Protein 5A24 (pdb70)

Solvent-accessible surface area: 9415 Å² total; per-residue (Å²): 118,68,92,71,20,46,38,81,126,65,28,1,21,6,108,26,33,58,12,97,136,2,41,0,19,2,0,11,2,0,0,12,0,0,2,0,6,17,27,72,139,88,56,81,73,46,36,2,0,1,2,0,0,2,14,13,10,82,154,41,142,3,111,6,22,137,24,29,72,20,34,21,0,0,73,26,0,35,108,61,152,0,0,1,22,35,102,60,13,70,42,99,0,10,74,31,80,61,42,121,68,31,12,118,74,80,152,73,50,11,58,7,103,18,73,91,91,12,82,70,55,53,34,128,16,0,42,87,11,0,23,80,24,1,0,0,0,14,0,0,3,70,36,98,35,0,94,88,16,80,83,36,42,11,66,17,100,26,96,42,106,49,86,15,7,2,3,0,1,0,4,9,71,38,128,152,66,48,61,33,20,0,7,0,13,3,10,58,7,81,121,24,15,54,135,0,21,0,64,0,27,37,60,49,69,89,70,83,1,3,1,0,0,2,43,113,8,6,31,1,55,34

CATH classification: 3.90.70.10

Foldseek 3Di:
DDQKFFLVVVPQADAAAALAQFQQLQLVLLQRQQQWLQCVVPVDRFAFDSLLLLQPLPPDQAHRSVDDHSQSSLVVLQVVQFTAGCVVHPDDCNVPDHDHRDRVVDDGDGGFNHKDWFPFLAVVSVQVVLRVTKKKFWFFQPDVCNVQAADDADQDPADQPTRGIWIFRMKHADVPVRWIWTWIAGNRALVHYPRRIHTYTADPPGSQGRRSRRGTMMHTGD

Radius of gyration: 16.17 Å; Cα contacts (8 Å, |Δi|>4): 576; chains: 1; bounding box: 40×32×42 Å

Secondary structure (DSSP, 8-state):
--S-EEHHHHT--PPP-B-TT-B-HHHHHHHHHHHHHHHHHHS----B-HHHHHHH--SSS--TTB---HHHHHHHHHHHT-B-BTTTS---GGGS------GGGS---B--SEEEE--SS-HHHHHHHHTTS-EEEEE---SHHHHT--SSEE--S--S---EEEEEEEEEE-TTT--EEEEEE-SB-TTSTBTTEEEEESS-TTTT-GGGTTSSEEEEE-

Nearest PDB structures (foldseek):
  5a24-assembly1_A  TM=1.005E+00  e=4.552E-55  Dionaea muscipula
  3f75-assembly1_A  TM=9.832E-01  e=2.802E-34  Toxoplasma gondii RH
  7qgw-assembly1_B  TM=9.297E-01  e=3.838E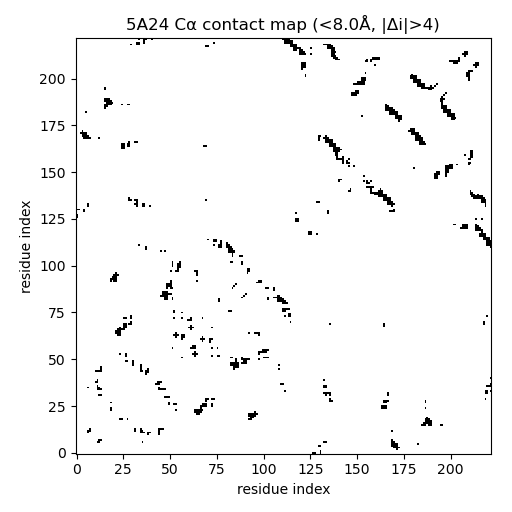-32  Homo sapiens
  7q8m-assembly1_AA  TM=9.387E-01  e=2.469E-31  Homo sapiens
  3kfq-assembly1_A  TM=9.238E-01  e=1.657E-31  Homo sapiens

Structure (mmCIF, N/CA/C/O backbone):
data_5A24
#
_entry.id   5A24
#
_cell.length_a   73.850
_cell.length_b   47.790
_cell.length_c   57.790
_cell.angle_alpha   90.00
_cell.angle_beta   92.44
_cell.angle_gamma   90.00
#
_symmetry.space_group_name_H-M   'C 1 2 1'
#
loop_
_entity.id
_entity.type
_entity.pdbx_description
1 polymer DIONAIN-1
2 non-polymer N-[N-[1-HYDROXYCARBOXYETHYL-CARBONYL]LEUCYLAMINO-BUTYL]-GUANIDINE
3 non-polymer 'PHOSPHATE ION'
4 water water
#
loop_
_atom_site.group_PDB
_atom_site.id
_atom_site.type_symbol
_atom_site.label_atom_id
_atom_site.label_alt_id
_atom_site.label_comp_id
_atom_site.label_asym_id
_atom_site.label_entity_id
_atom_site.label_seq_id
_atom_site.pdbx_PDB_ins_code
_atom_site.Cartn_x
_atom_site.Cartn_y
_atom_site.Cartn_z
_atom_site.occupancy
_atom_site.B_iso_or_equiv
_atom_site.auth_seq_id
_atom_site.auth_comp_id
_atom_site.auth_asym_id
_atom_site.auth_atom_id
_atom_site.pdbx_PDB_model_num
ATOM 1 N N . VAL A 1 1 ? 19.908 33.400 36.931 1.00 23.46 2 VAL A N 1
ATOM 2 C CA . VAL A 1 1 ? 19.269 33.537 35.604 1.00 20.22 2 VAL A CA 1
ATOM 3 C C . VAL A 1 1 ? 18.500 34.871 35.576 1.00 17.72 2 VAL A C 1
ATOM 4 O O . VAL A 1 1 ? 17.649 35.116 36.452 1.00 19.82 2 VAL A O 1
ATOM 8 N N . PRO A 1 2 ? 18.812 35.753 34.588 1.00 12.98 3 PRO A N 1
ATOM 9 C CA . PRO A 1 2 ? 18.144 37.071 34.555 1.00 12.61 3 PRO A CA 1
ATOM 10 C C . PRO A 1 2 ? 16.664 36.964 34.261 1.00 13.13 3 PRO A C 1
ATOM 11 O O . PRO A 1 2 ? 16.214 36.068 33.534 1.00 12.27 3 PRO A O 1
ATOM 15 N N . ALA A 1 3 ? 15.897 37.915 34.812 1.00 13.62 4 ALA A N 1
ATOM 16 C CA . ALA A 1 3 ? 14.463 37.946 34.584 1.00 13.03 4 ALA A CA 1
ATOM 17 C C . ALA A 1 3 ? 14.081 38.350 33.162 1.00 12.60 4 ALA A C 1
ATOM 18 O O . ALA A 1 3 ? 13.004 37.965 32.696 1.00 13.27 4 ALA A O 1
ATOM 20 N N . ALA A 1 4 ? 14.944 39.144 32.470 1.00 10.00 5 ALA A N 1
ATOM 21 C CA . ALA A 1 4 ? 14.644 39.537 31.099 1.00 8.64 5 ALA A CA 1
ATOM 22 C C . ALA A 1 4 ? 15.902 39.522 30.258 1.00 8.37 5 ALA A C 1
ATOM 23 O O . ALA A 1 4 ? 16.990 39.859 30.757 1.00 9.59 5 ALA A O 1
ATOM 25 N N . VAL A 1 5 ? 15.762 39.143 28.990 1.00 7.34 6 VAL A N 1
ATOM 26 C CA . VAL A 1 5 ? 16.879 39.072 28.022 1.00 7.10 6 VAL A CA 1
ATOM 27 C C . VAL A 1 5 ? 16.376 39.517 26.668 1.00 8.13 6 VAL A C 1
ATOM 28 O O . VAL A 1 5 ? 15.287 39.104 26.239 1.00 8.21 6 VAL A O 1
ATOM 32 N N . ASP A 1 6 ? 17.165 40.360 25.982 1.00 7.61 7 ASP A N 1
ATOM 33 C CA . ASP A 1 6 ? 16.799 40.727 24.614 1.00 7.25 7 ASP A CA 1
ATOM 34 C C . ASP A 1 6 ? 18.058 40.837 23.776 1.00 7.27 7 ASP A C 1
ATOM 35 O O . ASP A 1 6 ? 18.753 41.872 23.819 1.00 8.60 7 ASP A O 1
ATOM 40 N N . TRP A 1 7 ? 18.397 39.746 23.059 1.00 6.64 8 TRP A N 1
ATOM 41 C CA . TRP A 1 7 ? 19.614 39.723 22.235 1.00 7.82 8 TRP A CA 1
ATOM 42 C C . TRP A 1 7 ? 19.538 40.715 21.063 1.00 9.61 8 TRP A C 1
ATOM 43 O O . TRP A 1 7 ? 20.584 41.045 20.514 1.00 9.81 8 TRP A O 1
ATOM 54 N N . ARG A 1 8 ? 18.342 41.210 20.686 1.00 8.62 9 ARG A N 1
ATOM 55 C CA . ARG A 1 8 ? 18.247 42.153 19.567 1.00 9.20 9 ARG A CA 1
ATOM 56 C C . ARG A 1 8 ? 18.887 43.493 19.920 1.00 11.85 9 ARG A C 1
ATOM 57 O O . ARG A 1 8 ? 19.759 43.973 19.199 1.00 12.06 9 ARG A O 1
ATOM 65 N N . THR A 1 9 ? 18.482 44.085 21.058 1.00 9.69 10 THR A N 1
ATOM 66 C CA . THR A 1 9 ? 19.067 45.349 21.454 1.00 9.77 10 THR A CA 1
ATOM 67 C C . THR A 1 9 ? 20.466 45.153 22.055 1.00 10.78 10 THR A C 1
ATOM 68 O O . THR A 1 9 ? 21.223 46.116 22.155 1.00 11.86 10 THR A O 1
ATOM 72 N N . ALA A 1 10 ? 20.847 43.902 22.429 1.00 9.90 11 ALA A N 1
ATOM 73 C CA . ALA A 1 10 ? 22.202 43.618 22.884 1.00 9.64 11 ALA A CA 1
ATOM 74 C C . ALA A 1 10 ? 23.174 43.508 21.686 1.00 12.93 11 ALA A C 1
ATOM 75 O O . ALA A 1 10 ? 24.395 43.506 21.875 1.00 16.01 11 ALA A O 1
ATOM 77 N N . GLY A 1 11 ? 22.642 43.447 20.470 1.00 10.03 12 GLY A N 1
ATOM 78 C CA . GLY A 1 11 ? 23.440 43.476 19.250 1.00 9.36 12 GLY A CA 1
ATOM 79 C C . GLY A 1 11 ? 23.793 42.151 18.616 1.00 11.12 12 GLY A C 1
ATOM 80 O O . GLY A 1 11 ? 24.688 42.134 17.754 1.00 11.97 12 GLY A O 1
ATOM 81 N N . ALA A 1 12 ? 23.108 41.076 18.982 1.00 8.87 13 ALA A N 1
ATOM 82 C CA . ALA A 1 12 ? 23.485 39.756 18.461 1.00 8.26 13 ALA A CA 1
ATOM 83 C C . ALA A 1 12 ? 22.498 39.192 17.455 1.00 9.72 13 ALA A C 1
ATOM 84 O O . ALA A 1 12 ? 22.568 37.985 17.172 1.00 10.33 13 ALA A O 1
ATOM 86 N N . VAL A 1 13 ? 21.578 40.036 16.922 1.00 7.42 14 VAL A N 1
ATOM 87 C CA . VAL A 1 13 ? 20.570 39.517 15.975 1.00 6.52 14 VAL A CA 1
ATOM 88 C C . VAL A 1 13 ? 20.526 40.375 14.727 1.00 10.01 14 VAL A C 1
ATOM 89 O O . VAL A 1 13 ? 20.410 41.615 14.783 1.00 10.54 14 VAL A O 1
ATOM 93 N N . THR A 1 14 ? 20.628 39.689 13.582 1.00 9.59 15 THR A N 1
ATOM 94 C CA . THR A 1 14 ? 20.556 40.378 12.304 1.00 9.74 15 THR A CA 1
ATOM 95 C C . THR A 1 14 ? 19.089 40.664 11.929 1.00 11.92 15 THR A C 1
ATOM 96 O O . THR A 1 14 ? 18.181 40.119 12.576 1.00 11.04 15 THR A O 1
ATOM 100 N N . PRO A 1 15 ? 18.821 41.466 10.864 1.00 12.05 16 PRO A N 1
ATOM 101 C CA . PRO A 1 15 ? 17.431 41.677 10.457 1.00 12.86 16 PRO A CA 1
ATOM 102 C C . PRO A 1 15 ? 16.709 40.379 10.069 1.00 13.09 16 PRO A C 1
ATOM 103 O O . PRO A 1 15 ? 17.324 39.348 9.749 1.00 13.06 16 PRO A O 1
ATOM 107 N N . VAL A 1 16 ? 15.386 40.441 10.109 1.00 11.98 17 VAL A N 1
ATOM 108 C CA . VAL A 1 16 ? 14.520 39.321 9.756 1.00 11.75 17 VAL A CA 1
ATOM 109 C C . VAL A 1 16 ? 14.686 38.987 8.291 1.00 15.53 17 VAL A C 1
ATOM 110 O O . VAL A 1 16 ? 14.774 39.881 7.426 1.00 17.34 17 VAL A O 1
ATOM 114 N N . LYS A 1 17 ? 14.728 37.690 8.026 1.00 13.63 18 LYS A N 1
ATOM 115 C CA . LYS A 1 17 ? 14.865 37.131 6.684 1.00 14.08 18 LYS A CA 1
ATOM 116 C C . LYS A 1 17 ? 13.548 36.419 6.263 1.00 17.86 18 LYS A C 1
ATOM 117 O O . LYS A 1 17 ? 12.632 36.237 7.084 1.00 16.66 18 LYS A O 1
ATOM 123 N N . ASN A 1 18 ? 13.468 36.003 4.977 1.00 18.34 19 ASN A N 1
ATOM 124 C CA . ASN A 1 18 ? 12.281 35.305 4.476 1.00 19.04 19 ASN A CA 1
ATOM 125 C C . ASN A 1 18 ? 12.679 34.066 3.680 1.00 20.65 19 ASN A C 1
ATOM 126 O O . ASN A 1 18 ? 13.295 34.189 2.604 1.00 21.75 19 ASN A O 1
ATOM 131 N N . GLN A 1 19 ? 12.296 32.881 4.190 1.00 18.07 20 GLN A N 1
ATOM 132 C CA . GLN A 1 19 ? 12.603 31.603 3.549 1.00 17.54 20 GLN A CA 1
ATOM 133 C C . GLN A 1 19 ? 11.716 31.387 2.316 1.00 22.60 20 GLN A C 1
ATOM 134 O O . GLN A 1 19 ? 12.014 30.515 1.504 1.00 22.49 20 GLN A O 1
ATOM 140 N N . GLN A 1 20 ? 10.598 32.126 2.239 1.00 19.84 21 GLN A N 1
ATOM 141 C CA . GLN A 1 20 ? 9.628 32.019 1.138 1.00 21.34 21 GLN A CA 1
ATOM 142 C C . GLN A 1 20 ? 9.127 30.557 0.993 1.00 26.83 21 GLN A C 1
ATOM 143 O O . GLN A 1 20 ? 8.795 29.943 2.016 1.00 26.55 21 GLN A O 1
ATOM 149 N N . GLN A 1 21 ? 9.096 30.001 -0.236 1.00 28.04 22 GLN A N 1
ATOM 150 C CA . GLN A 1 21 ? 8.547 28.671 -0.525 1.00 29.28 22 GLN A CA 1
ATOM 151 C C . GLN A 1 21 ? 9.613 27.556 -0.595 1.00 34.54 22 GLN A C 1
ATOM 152 O O . GLN A 1 21 ? 9.600 26.730 -1.510 1.00 37.64 22 GLN A O 1
ATOM 158 N N . CYS A 1 22 ? 10.533 27.545 0.369 1.00 28.71 23 CYS A N 1
ATOM 159 C CA . CYS A 1 22 ? 11.545 26.502 0.553 1.00 26.09 23 CYS A CA 1
ATOM 160 C C . CYS A 1 22 ? 11.399 25.991 1.955 1.00 28.90 23 CYS A C 1
ATOM 161 O O . CYS A 1 22 ? 11.495 26.796 2.885 1.00 29.60 23 CYS A O 1
ATOM 164 N N . GLY A 1 23 ? 11.224 24.685 2.114 1.00 23.44 24 GLY A N 1
ATOM 165 C CA . GLY A 1 23 ? 11.109 24.056 3.423 1.00 20.97 24 GLY A CA 1
ATOM 166 C C . GLY A 1 23 ? 12.450 23.909 4.114 1.00 23.15 24 GLY A C 1
ATOM 167 O O . GLY A 1 23 ? 12.839 22.807 4.539 1.00 2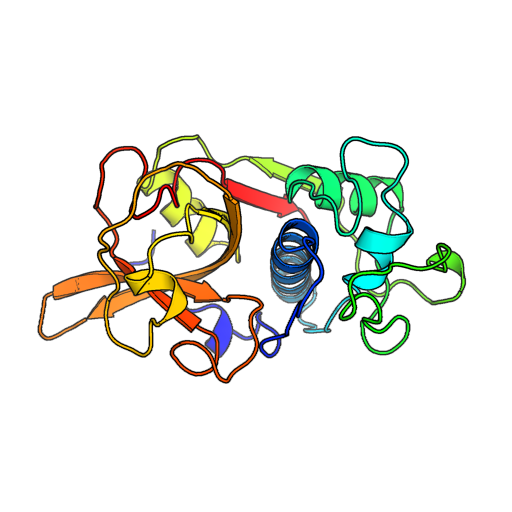2.19 24 GLY A O 1
ATOM 168 N N . CYS A 1 24 ? 13.150 25.031 4.274 1.00 17.59 25 CYS A N 1
ATOM 169 C CA . CYS A 1 24 ? 14.475 25.000 4.906 1.00 17.65 25 CYS A CA 1
ATOM 170 C C . CYS A 1 24 ? 14.534 25.838 6.183 1.00 20.36 25 CYS A C 1
ATOM 171 O O . CYS A 1 24 ? 15.585 26.403 6.520 1.00 18.23 25 CYS A O 1
ATOM 174 N N . CYS A 1 25 ? 13.440 25.873 6.948 1.00 15.90 26 CYS A N 1
ATOM 175 C CA . CYS A 1 25 ? 13.393 26.611 8.221 1.00 14.85 26 CYS A CA 1
ATOM 176 C C . CYS A 1 25 ? 14.562 26.182 9.112 1.00 16.65 26 CYS A C 1
ATOM 177 O O . CYS A 1 25 ? 15.114 26.994 9.837 1.00 15.12 26 CYS A O 1
ATOM 180 N N . TRP A 1 26 ? 14.952 24.907 9.025 1.00 15.24 27 TRP A N 1
ATOM 181 C CA . TRP A 1 26 ? 16.041 24.339 9.807 1.00 13.35 27 TRP A CA 1
ATOM 182 C C . TRP A 1 26 ? 17.338 25.134 9.604 1.00 13.00 27 TRP A C 1
ATOM 183 O O . TRP A 1 26 ? 18.083 25.363 10.564 1.00 13.36 27 TRP A O 1
ATOM 194 N N . ALA A 1 27 ? 17.598 25.543 8.351 1.00 11.73 28 ALA A N 1
ATOM 195 C CA . ALA A 1 27 ? 18.809 26.273 8.033 1.00 11.79 28 ALA A CA 1
ATOM 196 C C . ALA A 1 27 ? 18.716 27.733 8.489 1.00 13.88 28 ALA A C 1
ATOM 197 O O . ALA A 1 27 ? 19.707 28.274 8.958 1.00 12.43 28 ALA A O 1
ATOM 199 N N . PHE A 1 28 ? 17.530 28.358 8.400 1.00 12.60 29 PHE A N 1
ATOM 200 C CA . PHE A 1 28 ? 17.337 29.733 8.877 1.00 11.42 29 PHE A CA 1
ATOM 201 C C . PHE A 1 28 ? 17.515 29.779 10.390 1.00 12.02 29 PHE A C 1
ATOM 202 O O . PHE A 1 28 ? 18.183 30.674 10.902 1.00 11.39 29 PHE A O 1
ATOM 210 N N . SER A 1 29 ? 16.930 28.835 11.109 1.00 10.36 30 SER A N 1
ATOM 211 C CA . SER A 1 29 ? 17.071 28.791 12.564 1.00 9.43 30 SER A CA 1
ATOM 212 C C . SER A 1 29 ? 18.545 28.586 12.970 1.00 11.13 30 SER A C 1
ATOM 213 O O . SER A 1 29 ? 19.083 29.289 13.844 1.00 11.47 30 SER A O 1
ATOM 216 N N . ALA A 1 30 ? 19.236 27.627 12.309 1.00 10.01 31 ALA A N 1
ATOM 217 C CA . ALA A 1 30 ? 20.651 27.413 12.612 1.00 9.58 31 ALA A CA 1
ATOM 218 C C . ALA A 1 30 ? 21.494 28.631 12.344 1.00 10.88 31 ALA A C 1
ATOM 219 O O . ALA A 1 30 ? 22.344 28.977 13.189 1.00 10.30 31 ALA A O 1
ATOM 221 N N . VAL A 1 31 ? 21.257 29.304 11.202 1.00 9.21 32 VAL A N 1
ATOM 222 C CA . VAL A 1 31 ? 22.051 30.473 10.856 1.00 8.58 32 VAL A CA 1
ATOM 223 C C . VAL A 1 31 ? 21.819 31.610 11.858 1.00 9.58 32 VAL A C 1
ATOM 224 O O . VAL A 1 31 ? 22.813 32.248 12.271 1.00 9.47 32 VAL A O 1
ATOM 228 N N . ALA A 1 32 ? 20.575 31.855 12.278 1.00 8.10 33 ALA A N 1
ATOM 229 C CA . ALA A 1 32 ? 20.353 32.905 13.273 1.00 7.87 33 ALA A CA 1
ATOM 230 C C . ALA A 1 32 ? 21.115 32.589 14.561 1.00 7.65 33 ALA A C 1
ATOM 231 O O . ALA A 1 32 ? 21.747 33.468 15.164 1.00 9.17 33 ALA A O 1
ATOM 233 N N . ALA A 1 33 ? 21.124 31.318 14.973 1.00 7.40 34 ALA A N 1
ATOM 234 C CA . ALA A 1 33 ? 21.862 30.959 16.166 1.00 7.91 34 ALA A CA 1
ATOM 235 C C . ALA A 1 33 ? 23.375 31.125 15.989 1.00 9.84 34 ALA A C 1
ATOM 236 O O . ALA A 1 33 ? 24.025 31.600 16.905 1.00 9.42 34 ALA A O 1
ATOM 238 N N . ILE A 1 34 ? 23.917 30.793 14.797 1.00 8.19 35 ILE A N 1
ATOM 239 C CA . ILE A 1 34 ? 25.339 30.963 14.520 1.00 7.55 35 ILE A CA 1
ATOM 240 C C . ILE A 1 34 ? 25.693 32.457 14.484 1.00 8.70 35 ILE A C 1
ATOM 241 O O . ILE A 1 34 ? 26.718 32.878 15.055 1.00 9.32 35 ILE A O 1
ATOM 246 N N . GLU A 1 35 ? 24.840 33.264 13.911 1.00 8.33 36 GLU A N 1
ATOM 247 C CA . GLU A 1 35 ? 25.084 34.721 13.875 1.00 8.70 36 GLU A CA 1
ATOM 248 C C . GLU A 1 35 ? 25.167 35.285 15.299 1.00 9.73 36 GLU A C 1
ATOM 249 O O . GLU A 1 35 ? 26.045 36.102 15.607 1.00 10.04 36 GLU A O 1
ATOM 255 N N . GLY A 1 36 ? 24.296 34.800 16.167 1.00 8.49 37 GLY A N 1
ATOM 256 C CA . GLY A 1 36 ? 24.281 35.262 17.545 1.00 9.56 37 GLY A CA 1
ATOM 257 C C . GLY A 1 36 ? 25.506 34.808 18.317 1.00 9.03 37 GLY A C 1
ATOM 258 O O . GLY A 1 36 ? 26.186 35.630 18.951 1.00 9.01 37 GLY A O 1
ATOM 259 N N . ALA A 1 37 ? 25.829 33.506 18.229 1.00 8.50 38 ALA A N 1
ATOM 260 C CA . ALA A 1 37 ? 26.999 33.005 18.955 1.00 8.84 38 ALA A CA 1
ATOM 261 C C . ALA A 1 37 ? 28.280 33.705 18.478 1.00 11.05 38 ALA A C 1
ATOM 262 O O . ALA A 1 37 ? 29.162 34.016 19.298 1.00 10.85 38 ALA A O 1
ATOM 264 N N . THR A 1 38 ? 28.387 33.944 17.139 1.00 9.53 39 THR A N 1
ATOM 265 C CA . THR A 1 38 ? 29.568 34.594 16.539 1.00 9.46 39 THR A CA 1
ATOM 266 C C . THR A 1 38 ? 29.689 36.024 17.062 1.00 11.58 39 THR A C 1
ATOM 267 O O . THR A 1 38 ? 30.788 36.471 17.405 1.00 11.84 39 THR A O 1
ATOM 271 N N . GLN A 1 39 ? 28.584 36.765 17.092 1.00 9.10 40 GLN A N 1
ATOM 272 C CA . GLN A 1 39 ? 28.675 38.131 17.591 1.00 9.71 40 GLN A CA 1
ATOM 273 C C . GLN A 1 39 ? 29.082 38.170 19.070 1.00 11.78 40 GLN A C 1
ATOM 274 O O . GLN A 1 39 ? 29.836 39.058 19.478 1.00 11.86 40 GLN A O 1
ATOM 280 N N . ILE A 1 40 ? 28.526 37.266 19.889 1.00 9.81 41 ILE A N 1
ATOM 281 C CA . ILE A 1 40 ? 28.855 37.281 21.310 1.00 9.79 41 ILE A CA 1
ATOM 282 C C . ILE A 1 40 ? 30.355 37.004 21.509 1.00 14.13 41 ILE A C 1
ATOM 283 O O . ILE A 1 40 ? 31.011 37.629 22.367 1.00 15.38 41 ILE A O 1
ATOM 288 N N . LYS A 1 41 ? 30.914 36.126 20.684 1.00 11.30 42 LYS A N 1
ATOM 289 C CA . LYS A 1 41 ? 32.316 35.791 20.816 1.00 12.68 42 LYS A CA 1
ATOM 290 C C . LYS A 1 41 ? 33.214 36.872 20.258 1.00 14.40 42 LYS A C 1
ATOM 291 O O . LYS A 1 41 ? 34.258 37.144 20.876 1.00 17.39 42 LYS A O 1
ATOM 297 N N . THR A 1 42 ? 32.924 37.379 19.039 1.00 12.41 43 THR A N 1
ATOM 298 C CA . THR A 1 42 ? 33.892 38.258 18.341 1.00 12.39 43 THR A CA 1
ATOM 299 C C . THR A 1 42 ? 33.559 39.726 18.365 1.00 15.16 43 THR A C 1
ATOM 300 O O . THR A 1 42 ? 34.446 40.564 18.098 1.00 14.35 43 THR A O 1
ATOM 304 N N . GLY A 1 43 ? 32.306 40.032 18.653 1.00 12.02 44 GLY A N 1
ATOM 305 C CA . GLY A 1 43 ? 31.815 41.403 18.657 1.00 12.78 44 GLY A CA 1
ATOM 306 C C . GLY A 1 43 ? 31.257 41.868 17.330 1.00 16.58 44 GLY A C 1
ATOM 307 O O . GLY A 1 43 ? 30.719 42.967 17.250 1.00 18.70 44 GLY A O 1
ATOM 308 N N . THR A 1 44 ? 31.426 41.061 16.271 1.00 12.33 45 THR A N 1
ATOM 309 C CA . THR A 1 44 ? 30.979 41.409 14.944 1.00 11.96 45 THR A CA 1
ATOM 310 C C . THR A 1 44 ? 29.659 40.700 14.621 1.00 13.32 45 THR A C 1
ATOM 311 O O . THR A 1 44 ? 29.547 39.469 14.738 1.00 12.74 45 THR A O 1
ATOM 315 N N . LEU A 1 45 ? 28.702 41.482 14.126 1.00 11.20 46 LEU A N 1
ATOM 316 C CA . LEU A 1 45 ? 27.400 40.964 13.675 1.00 10.57 46 LEU A CA 1
ATOM 317 C C . LEU A 1 45 ? 27.384 40.956 12.152 1.00 12.85 46 LEU A C 1
ATOM 318 O O . LEU A 1 45 ? 27.497 42.013 11.513 1.00 14.11 46 LEU A O 1
ATOM 323 N N . THR A 1 46 ? 27.320 39.735 11.570 1.00 10.81 47 THR A N 1
ATOM 324 C CA . THR A 1 46 ? 27.313 39.595 10.114 1.00 10.64 47 THR A CA 1
ATOM 325 C C . THR A 1 46 ? 26.277 38.565 9.688 1.00 11.44 47 THR A C 1
ATOM 326 O O . THR A 1 46 ? 26.188 37.481 10.289 1.00 12.86 47 THR A O 1
ATOM 330 N N . SER A 1 47 ? 25.459 38.919 8.670 1.00 10.72 48 SER A N 1
ATOM 331 C CA A SER A 1 47 ? 24.458 37.972 8.168 0.48 10.13 48 SER A CA 1
ATOM 332 C CA B SER A 1 47 ? 24.465 37.998 8.146 0.52 10.60 48 SER A CA 1
ATOM 333 C C . SER A 1 47 ? 25.164 36.864 7.400 1.00 12.42 48 SER A C 1
ATOM 334 O O . SER A 1 47 ? 26.015 37.133 6.532 1.00 12.34 48 SER A O 1
ATOM 339 N N . LEU A 1 48 ? 24.810 35.616 7.726 1.00 9.41 49 LEU A N 1
ATOM 340 C CA . LEU A 1 48 ? 25.460 34.447 7.143 1.00 9.67 49 LEU A CA 1
ATOM 341 C C . LEU A 1 48 ? 24.553 33.707 6.194 1.00 10.99 49 LEU A C 1
ATOM 342 O O . LEU A 1 48 ? 23.346 33.970 6.110 1.00 11.85 49 LEU A O 1
ATOM 347 N N . SER A 1 49 ? 25.154 32.803 5.417 1.00 10.94 50 SER A N 1
ATOM 348 C CA . SER A 1 49 ? 24.473 32.163 4.304 1.00 10.82 50 SER A CA 1
ATOM 349 C C . SER A 1 49 ? 23.642 30.909 4.608 1.00 13.42 50 SER A C 1
ATOM 350 O O . SER A 1 49 ? 24.187 29.801 4.728 1.00 14.33 50 SER A O 1
ATOM 353 N N . GLU A 1 50 ? 22.296 31.059 4.577 1.00 12.19 51 GLU A N 1
ATOM 354 C CA . GLU A 1 50 ? 21.414 29.901 4.628 1.00 11.19 51 GLU A CA 1
ATOM 355 C C . GLU A 1 50 ? 21.602 29.064 3.376 1.00 14.24 51 GLU A C 1
ATOM 356 O O . GLU A 1 50 ? 21.491 27.832 3.447 1.00 13.98 51 GLU A O 1
ATOM 362 N N . GLU A 1 51 ? 21.772 29.746 2.206 1.00 13.52 52 GLU A N 1
ATOM 363 C CA . GLU A 1 51 ? 21.883 29.032 0.938 1.00 13.48 52 GLU A CA 1
ATOM 364 C C . GLU A 1 51 ? 23.058 28.069 0.955 1.00 14.95 52 GLU A C 1
ATOM 365 O O . GLU A 1 51 ? 22.942 26.989 0.382 1.00 16.31 52 GLU A O 1
ATOM 371 N N . GLN A 1 52 ? 24.180 28.448 1.593 1.00 12.50 53 GLN A N 1
ATOM 372 C CA . GLN A 1 52 ? 25.303 27.531 1.687 1.00 12.75 53 GLN A CA 1
ATOM 373 C C . GLN A 1 52 ? 24.872 26.236 2.369 1.00 15.39 53 GLN A C 1
ATOM 374 O O . GLN A 1 52 ? 25.208 25.158 1.880 1.00 15.37 53 GLN A O 1
ATOM 380 N N . ILE A 1 53 ? 24.183 26.329 3.509 1.00 13.97 54 ILE A N 1
ATOM 381 C CA . ILE A 1 53 ? 23.781 25.117 4.197 1.00 13.37 54 ILE A CA 1
ATOM 382 C C . ILE A 1 53 ? 22.793 24.320 3.342 1.00 17.57 54 ILE A C 1
ATOM 383 O O . ILE A 1 53 ? 22.975 23.117 3.181 1.00 16.71 54 ILE A O 1
ATOM 388 N N . VAL A 1 54 ? 21.811 24.983 2.731 1.00 14.57 55 VAL A N 1
ATOM 389 C CA . VAL A 1 54 ? 20.809 24.279 1.913 1.00 14.98 55 VAL A CA 1
ATOM 390 C C . VAL A 1 54 ? 21.485 23.564 0.735 1.00 19.77 55 VAL A C 1
ATOM 391 O O . VAL A 1 54 ? 21.196 22.388 0.473 1.00 21.22 55 VAL A O 1
ATOM 395 N N . ASP A 1 55 ? 22.418 24.246 0.066 1.00 17.43 56 ASP A N 1
ATOM 396 C CA . ASP A 1 55 ? 23.090 23.673 -1.098 1.00 17.65 56 ASP A CA 1
ATOM 397 C C . ASP A 1 55 ? 24.158 22.622 -0.809 1.00 21.45 56 ASP A C 1
ATOM 398 O O . ASP A 1 55 ? 24.370 21.735 -1.654 1.00 23.00 56 ASP A O 1
ATOM 403 N N . CYS A 1 56 ? 24.893 22.782 0.308 1.00 19.26 57 CYS A N 1
ATOM 404 C CA . CYS A 1 56 ? 26.108 22.006 0.615 1.00 19.11 57 CYS A CA 1
ATOM 405 C C . CYS A 1 56 ? 25.941 20.899 1.637 1.00 22.32 57 CYS A C 1
ATOM 406 O O . CYS A 1 56 ? 26.760 19.983 1.617 1.00 23.12 57 CYS A O 1
ATOM 409 N N . ASP A 1 57 ? 25.001 21.031 2.586 1.00 18.35 58 ASP A N 1
ATOM 410 C CA . ASP A 1 57 ? 24.788 20.044 3.641 1.00 18.03 58 ASP A CA 1
ATOM 411 C C . ASP A 1 57 ? 23.894 18.933 3.080 1.00 24.97 58 ASP A C 1
ATOM 412 O O . ASP A 1 57 ? 22.695 18.879 3.392 1.00 25.30 58 ASP A O 1
ATOM 417 N N . THR A 1 58 ? 24.493 18.068 2.259 1.00 24.07 59 THR A N 1
ATOM 418 C CA . THR A 1 58 ? 23.786 17.007 1.521 1.00 26.49 59 THR A CA 1
ATOM 419 C C . THR A 1 58 ? 24.377 15.610 1.789 1.00 34.89 59 THR A C 1
ATOM 420 O O . THR A 1 58 ? 23.945 14.649 1.154 1.00 37.40 59 THR A O 1
ATOM 424 N N . ASN A 1 59 ? 25.366 15.489 2.697 1.00 31.44 60 ASN A N 1
ATOM 425 C CA . ASN A 1 59 ? 25.989 14.189 2.980 1.00 31.90 60 ASN A CA 1
ATOM 426 C C . ASN A 1 59 ? 25.485 13.587 4.302 1.00 35.26 60 ASN A C 1
ATOM 427 O O . ASN A 1 59 ? 25.929 12.505 4.699 1.00 37.37 60 ASN A O 1
ATOM 432 N N . GLY A 1 60 ? 24.522 14.254 4.933 1.00 28.81 61 GLY A N 1
ATOM 433 C CA . GLY A 1 60 ? 23.943 13.789 6.188 1.00 28.06 61 GLY A CA 1
ATOM 434 C C . GLY A 1 60 ? 22.443 13.587 6.135 1.00 31.75 61 GLY A C 1
ATOM 435 O O . GLY A 1 60 ? 21.92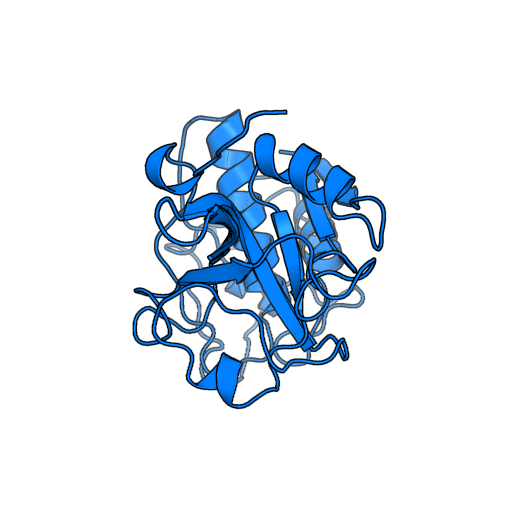1 13.062 5.149 1.00 32.54 61 GLY A O 1
ATOM 436 N N . ASN A 1 61 ? 21.736 14.014 7.196 1.00 28.05 62 ASN A N 1
ATOM 437 C CA . ASN A 1 61 ? 20.284 13.823 7.284 1.00 27.41 62 ASN A CA 1
ATOM 438 C C . ASN A 1 61 ? 19.485 15.048 6.812 1.00 29.01 62 ASN A C 1
ATOM 439 O O . ASN A 1 61 ? 18.247 15.042 6.877 1.00 28.72 62 ASN A O 1
ATOM 444 N N . ASP A 1 62 ? 20.185 16.120 6.399 1.00 21.91 63 ASP A N 1
ATOM 445 C CA . ASP A 1 62 ? 19.527 17.341 5.949 1.00 19.50 63 ASP A CA 1
ATOM 446 C C . ASP A 1 62 ? 19.339 17.315 4.441 1.00 23.22 63 ASP A C 1
ATOM 447 O O . ASP A 1 62 ? 20.236 16.913 3.684 1.00 25.63 63 ASP A O 1
ATOM 452 N N . LYS A 1 63 ? 18.149 17.741 4.015 1.00 20.67 64 LYS A N 1
ATOM 453 C CA . LYS A 1 63 ? 17.674 17.576 2.635 1.00 22.26 64 LYS A CA 1
ATOM 454 C C . LYS A 1 63 ? 17.193 18.864 1.956 1.00 27.02 64 LYS A C 1
ATOM 455 O O . LYS A 1 63 ? 16.164 18.839 1.292 1.00 27.72 64 LYS A O 1
ATOM 461 N N . GLY A 1 64 ? 17.940 19.959 2.093 1.00 25.12 65 GLY A N 1
ATOM 462 C CA . GLY A 1 64 ? 17.595 21.221 1.443 1.00 25.71 65 GLY A CA 1
ATOM 463 C C . GLY A 1 64 ? 16.189 21.718 1.711 1.00 26.68 65 GLY A C 1
ATOM 464 O O . GLY A 1 64 ? 15.786 21.847 2.873 1.00 23.57 65 GLY A O 1
ATOM 465 N N . CYS A 1 65 ? 15.415 21.964 0.619 1.00 24.82 66 CYS A N 1
ATOM 466 C CA . CYS A 1 65 ? 14.029 22.436 0.718 1.00 24.11 66 CYS A CA 1
ATOM 467 C C . CYS A 1 65 ? 13.095 21.329 1.264 1.00 25.18 66 CYS A C 1
ATOM 468 O O . CYS A 1 65 ? 11.955 21.627 1.603 1.00 25.66 66 CYS A O 1
ATOM 471 N N . ASN A 1 66 ? 13.587 20.090 1.406 1.00 22.86 67 ASN A N 1
ATOM 472 C CA . ASN A 1 66 ? 12.786 18.946 1.894 1.00 23.31 67 ASN A CA 1
ATOM 473 C C . ASN A 1 66 ? 12.928 18.696 3.410 1.00 26.87 67 ASN A C 1
ATOM 474 O O . ASN A 1 66 ? 12.429 17.681 3.908 1.00 28.55 67 ASN A O 1
ATOM 479 N N . GLY A 1 67 ? 13.547 19.635 4.126 1.00 21.82 68 GLY A N 1
ATOM 480 C CA . GLY A 1 67 ? 13.686 19.567 5.575 1.00 20.35 68 GLY A CA 1
ATOM 481 C C . GLY A 1 67 ? 15.026 19.115 6.102 1.00 22.85 68 GLY A C 1
ATOM 482 O O . GLY A 1 67 ? 15.882 18.616 5.372 1.00 24.27 68 GLY A O 1
ATOM 483 N N . GLY A 1 68 ? 15.213 19.336 7.388 1.00 20.21 69 GLY A N 1
ATOM 484 C CA . GLY A 1 68 ? 16.427 18.990 8.096 1.00 17.90 69 GLY A CA 1
ATOM 485 C C . GLY A 1 68 ? 16.272 19.399 9.546 1.00 19.08 69 GLY A C 1
ATOM 486 O O . GLY A 1 68 ? 15.150 19.593 10.031 1.00 18.96 69 GLY A O 1
ATOM 487 N N . THR A 1 69 ? 17.380 19.527 10.271 1.00 15.24 70 THR A N 1
ATOM 488 C CA . THR A 1 69 ? 17.300 19.973 11.654 1.00 13.81 70 THR A CA 1
ATOM 489 C C . THR A 1 69 ? 18.385 20.993 11.940 1.00 14.54 70 THR A C 1
ATOM 490 O O . THR A 1 69 ? 19.486 20.928 11.339 1.00 15.26 70 THR A O 1
ATOM 494 N N . PRO A 1 70 ? 18.173 21.884 12.920 1.00 12.46 71 PRO A N 1
ATOM 495 C CA . PRO A 1 70 ? 19.267 22.800 13.305 1.00 11.28 71 PRO A CA 1
ATOM 496 C C . PRO A 1 70 ? 20.550 22.069 13.701 1.00 13.00 71 PRO A C 1
ATOM 497 O O . PRO A 1 70 ? 21.629 22.514 13.297 1.00 11.99 71 PRO A O 1
ATOM 501 N N . ASP A 1 71 ? 20.468 20.892 14.366 1.00 12.20 72 ASP A N 1
ATOM 502 C CA . ASP A 1 71 ? 21.708 20.182 14.729 1.00 12.58 72 ASP A CA 1
ATOM 503 C C . ASP A 1 71 ? 22.450 19.688 13.504 1.00 15.35 72 ASP A C 1
ATOM 504 O O . ASP A 1 71 ? 23.671 19.711 13.498 1.00 15.82 72 ASP A O 1
ATOM 509 N N . GLY A 1 72 ? 21.723 19.210 12.490 1.00 13.51 73 GLY A N 1
ATOM 510 C CA . GLY A 1 72 ? 22.373 18.785 11.250 1.00 11.65 73 GLY A CA 1
ATOM 511 C C . GLY A 1 72 ? 23.105 19.948 10.589 1.00 15.49 73 GLY A C 1
ATOM 512 O O . GLY A 1 72 ? 24.213 19.773 10.062 1.00 16.11 73 GLY A O 1
ATOM 513 N N . ALA A 1 73 ? 22.480 21.145 10.615 1.00 12.97 74 ALA A N 1
ATOM 514 C CA . ALA A 1 73 ? 23.110 22.356 10.078 1.00 11.98 74 ALA A CA 1
ATOM 515 C C . ALA A 1 73 ? 24.360 22.710 10.869 1.00 14.11 74 ALA A C 1
ATOM 516 O O . ALA A 1 73 ? 25.392 23.006 10.278 1.00 12.73 74 ALA A O 1
ATOM 518 N N . PHE A 1 74 ? 24.289 22.665 12.223 1.00 11.98 75 PHE A N 1
ATOM 519 C CA . PHE A 1 74 ? 25.482 22.930 13.023 1.00 10.97 75 PHE A CA 1
ATOM 520 C C . PHE A 1 74 ? 26.601 21.929 12.663 1.00 14.82 75 PHE A C 1
ATOM 521 O O . PHE A 1 74 ? 27.745 22.341 12.473 1.00 13.92 75 PHE A O 1
ATOM 529 N N . GLN A 1 75 ? 26.259 20.634 12.558 1.00 13.55 76 GLN A N 1
ATOM 530 C CA . GLN A 1 75 ? 27.254 19.613 12.239 1.00 13.82 76 GLN A CA 1
ATOM 531 C C . GLN A 1 75 ? 27.924 19.918 10.903 1.00 16.15 76 GLN A C 1
ATOM 532 O O . GLN A 1 75 ? 29.139 19.781 10.776 1.00 16.49 76 GLN A O 1
ATOM 538 N N . TYR A 1 76 ? 27.133 20.358 9.910 1.00 13.68 77 TYR A N 1
ATOM 539 C CA . TYR A 1 76 ? 27.703 20.714 8.613 1.00 14.59 77 TYR A CA 1
ATOM 540 C C . TYR A 1 76 ? 28.698 21.870 8.756 1.00 16.33 77 TYR A C 1
ATOM 541 O O . TYR A 1 76 ? 29.776 21.821 8.169 1.00 15.56 77 TYR A O 1
ATOM 550 N N . VAL A 1 77 ? 28.349 22.917 9.522 1.00 12.18 78 VAL A N 1
ATOM 551 C CA . VAL A 1 77 ? 29.251 24.071 9.641 1.00 11.54 78 VAL A CA 1
ATOM 552 C C . VAL A 1 77 ? 30.503 23.669 10.393 1.00 15.71 78 VAL A C 1
ATOM 553 O O . VAL A 1 77 ? 31.609 24.100 10.000 1.00 16.55 78 VAL A O 1
ATOM 557 N N . VAL A 1 78 ? 30.358 22.786 11.418 1.00 14.14 79 VAL A N 1
ATOM 558 C CA . VAL A 1 78 ? 31.525 22.257 12.137 1.00 15.96 79 VAL A CA 1
ATOM 559 C C . VAL A 1 78 ? 32.432 21.513 11.154 1.00 20.11 79 VAL A C 1
ATOM 560 O O . VAL A 1 78 ? 33.639 21.784 11.093 1.00 21.78 79 VAL A O 1
ATOM 564 N N . ASN A 1 79 ? 31.856 20.598 10.364 1.00 16.56 80 ASN A N 1
ATOM 565 C CA . ASN A 1 79 ? 32.629 19.781 9.399 1.00 17.21 80 ASN A CA 1
ATOM 566 C C . ASN A 1 79 ? 33.261 20.622 8.285 1.00 21.20 80 ASN A C 1
ATOM 567 O O . ASN A 1 79 ? 34.393 20.364 7.856 1.00 22.53 80 ASN A O 1
ATOM 572 N N . ASN A 1 80 ? 32.547 21.654 7.843 1.00 16.95 81 ASN A N 1
ATOM 573 C CA . ASN A 1 80 ? 33.053 22.528 6.795 1.00 17.92 81 ASN A CA 1
ATOM 574 C C . ASN A 1 80 ? 34.137 23.505 7.280 1.00 18.51 81 ASN A C 1
ATOM 575 O O . ASN A 1 80 ? 34.862 24.084 6.455 1.00 19.89 81 ASN A O 1
ATOM 580 N N . GLN A 1 81 ? 34.238 23.707 8.606 1.00 16.79 82 GLN A N 1
ATOM 581 C CA . GLN A 1 81 ? 35.179 24.635 9.260 1.00 16.56 82 GLN A CA 1
ATOM 582 C C . GLN A 1 81 ? 34.894 26.107 8.879 1.00 18.69 82 GLN A C 1
ATOM 583 O O . GLN A 1 81 ? 35.731 26.993 9.054 1.00 19.40 82 GLN A O 1
ATOM 589 N N . GLY A 1 82 ? 33.668 26.368 8.464 1.00 16.27 83 GLY A N 1
ATOM 590 C CA . GLY A 1 82 ? 33.252 27.720 8.180 1.00 16.04 83 GLY A CA 1
ATOM 591 C C . GLY A 1 82 ? 31.917 27.848 7.493 1.00 15.47 83 GLY A C 1
ATOM 592 O O . GLY A 1 82 ? 31.340 26.874 6.984 1.00 14.18 83 GLY A O 1
ATOM 593 N N . ILE A 1 83 ? 31.442 29.091 7.485 1.00 11.19 84 ILE A N 1
ATOM 594 C CA . ILE A 1 83 ? 30.231 29.468 6.776 1.00 11.06 84 ILE A CA 1
ATOM 595 C C . ILE A 1 83 ? 30.452 30.854 6.178 1.00 14.13 84 ILE A C 1
ATOM 596 O O . ILE A 1 83 ? 31.056 31.750 6.805 1.00 13.88 84 ILE A O 1
ATOM 601 N N . ASP A 1 84 ? 29.948 31.013 4.960 1.00 10.51 85 ASP A N 1
ATOM 602 C CA . ASP A 1 84 ? 30.091 32.242 4.189 1.00 10.36 85 ASP A CA 1
ATOM 603 C C . ASP A 1 84 ? 29.036 33.280 4.527 1.00 11.70 85 ASP A C 1
ATOM 604 O O . ASP A 1 84 ? 28.032 32.978 5.197 1.00 12.25 85 ASP A O 1
ATOM 609 N N . THR A 1 85 ? 29.261 34.531 4.042 1.00 11.70 86 THR A N 1
ATOM 610 C CA . THR A 1 85 ? 28.288 35.593 4.278 1.00 10.54 86 THR A CA 1
ATOM 611 C C . THR A 1 85 ? 27.088 35.477 3.356 1.00 12.51 86 THR A C 1
ATOM 612 O O . THR A 1 85 ? 27.160 34.903 2.265 1.00 13.04 86 THR A O 1
ATOM 616 N N . GLU A 1 86 ? 25.956 36.050 3.819 1.00 11.03 87 GLU A N 1
ATOM 617 C CA . GLU A 1 86 ? 24.749 36.180 2.997 1.00 12.11 87 GLU A CA 1
ATOM 618 C C . GLU A 1 86 ? 25.050 37.031 1.772 1.00 17.13 87 GLU A C 1
ATOM 619 O O . GLU A 1 86 ? 24.587 36.725 0.670 1.00 16.35 87 GLU A O 1
ATOM 625 N N . SER A 1 87 ? 25.873 38.076 1.977 1.00 13.09 88 SER A N 1
ATOM 626 C CA . SER A 1 87 ? 26.222 38.986 0.882 1.00 14.06 88 SER A CA 1
ATOM 627 C C . SER A 1 87 ? 26.928 38.254 -0.261 1.00 17.54 88 SER A C 1
ATOM 628 O O . SER A 1 87 ? 26.623 38.492 -1.437 1.00 20.57 88 SER A O 1
ATOM 633 N N . ASP A 1 88 ? 27.862 37.357 0.078 1.00 13.79 89 ASP A N 1
ATOM 634 C CA . ASP A 1 88 ? 28.598 36.623 -0.949 1.00 14.15 89 ASP A CA 1
ATOM 635 C C . ASP A 1 88 ? 27.784 35.486 -1.526 1.00 16.06 89 ASP A C 1
ATOM 636 O O . ASP A 1 88 ? 27.899 35.205 -2.717 1.00 17.62 89 ASP A O 1
ATOM 641 N N . TYR A 1 89 ? 27.008 34.789 -0.654 1.00 13.77 90 TYR A N 1
ATOM 642 C CA . TYR A 1 89 ? 26.273 33.578 -1.052 1.00 14.08 90 TYR A CA 1
ATOM 643 C C . TYR A 1 89 ? 24.796 33.797 -0.674 1.00 16.88 90 TYR A C 1
ATOM 644 O O . TYR A 1 89 ? 24.310 33.223 0.287 1.00 14.71 90 TYR A O 1
ATOM 653 N N . PRO A 1 90 ? 24.066 34.583 -1.497 1.00 19.39 91 PRO A N 1
ATOM 654 C CA . PRO A 1 90 ? 22.682 34.936 -1.166 1.00 18.82 91 PRO A CA 1
ATOM 655 C C . PRO A 1 90 ? 21.676 33.821 -1.356 1.00 18.55 91 PRO A C 1
ATOM 656 O O . PRO A 1 90 ? 21.917 32.814 -2.017 1.00 19.54 91 PRO A O 1
ATOM 660 N N . TYR A 1 91 ? 20.533 34.026 -0.729 1.00 17.89 92 TYR A N 1
ATOM 661 C CA . TYR A 1 91 ? 19.451 33.048 -0.745 1.00 18.09 92 TYR A CA 1
ATOM 662 C C . TYR A 1 91 ? 18.694 33.062 -2.049 1.00 23.89 92 TYR A C 1
ATOM 663 O O . TYR A 1 91 ? 18.073 34.068 -2.398 1.00 24.86 92 TYR A O 1
ATOM 672 N N . THR A 1 92 ? 18.739 31.941 -2.775 1.00 21.82 93 THR A N 1
ATOM 673 C CA . THR A 1 92 ? 18.085 31.808 -4.075 1.00 22.51 93 THR A CA 1
ATOM 674 C C . THR A 1 92 ? 17.057 30.682 -4.110 1.00 26.31 93 THR A C 1
ATOM 675 O O . THR A 1 92 ? 16.386 30.532 -5.141 1.00 27.30 93 THR A O 1
ATOM 679 N N . ALA A 1 93 ? 16.929 29.895 -3.022 1.00 22.59 94 ALA A N 1
ATOM 680 C CA . ALA A 1 93 ? 16.017 28.752 -2.993 1.00 23.51 94 ALA A CA 1
ATOM 681 C C . ALA A 1 93 ? 14.548 29.123 -2.693 1.00 30.37 94 ALA A C 1
ATOM 682 O O . ALA A 1 93 ? 13.729 28.220 -2.568 1.00 29.05 94 ALA A O 1
ATOM 684 N N . GLY A 1 94 ? 14.224 30.419 -2.653 1.00 28.79 95 GLY A N 1
ATOM 685 C CA . GLY A 1 94 ? 12.879 30.940 -2.386 1.00 29.15 95 GLY A CA 1
ATOM 686 C C . GLY A 1 94 ? 11.743 30.408 -3.240 1.00 32.79 95 GLY A C 1
ATOM 687 O O . GLY A 1 94 ? 10.592 30.414 -2.800 1.00 30.68 95 GLY A O 1
ATOM 688 N N . GLY A 1 95 ? 12.055 29.956 -4.450 1.00 32.45 96 GLY A N 1
ATOM 689 C CA . GLY A 1 95 ? 11.069 29.356 -5.350 1.00 34.73 96 GLY A CA 1
ATOM 690 C C . GLY A 1 95 ? 10.928 27.851 -5.169 1.00 40.84 96 GLY A C 1
ATOM 691 O O . GLY A 1 95 ? 10.159 27.203 -5.884 1.00 41.65 96 GLY A O 1
ATOM 692 N N . GLY A 1 96 ? 11.678 27.299 -4.220 1.00 38.06 97 GLY A N 1
ATOM 693 C CA . GLY A 1 96 ? 11.680 25.876 -3.888 1.00 39.21 97 GLY A CA 1
ATOM 694 C C . GLY A 1 96 ? 12.777 25.056 -4.546 1.00 45.51 97 GLY A C 1
ATOM 695 O O . GLY A 1 96 ? 12.713 23.821 -4.530 1.00 46.64 97 GLY A O 1
ATOM 696 N N . SER A 1 97 ? 13.794 25.721 -5.119 1.00 41.17 98 SER A N 1
ATOM 697 C CA . SER A 1 97 ? 14.889 25.022 -5.790 1.00 41.33 98 SER A CA 1
ATOM 698 C C . SER A 1 97 ? 16.286 25.456 -5.310 1.00 42.62 98 SER A C 1
ATOM 699 O O . SER A 1 97 ? 16.699 26.575 -5.608 1.00 41.43 98 SER A O 1
ATOM 702 N N . PRO A 1 98 ? 17.064 24.573 -4.628 1.00 38.39 99 PRO A N 1
ATOM 703 C CA . PRO A 1 98 ? 18.451 24.938 -4.279 1.00 36.40 99 PRO A CA 1
ATOM 704 C C . PRO A 1 98 ? 19.346 24.824 -5.513 1.00 39.21 99 PRO A C 1
ATOM 705 O O . PRO A 1 98 ? 18.865 24.458 -6.580 1.00 38.21 99 PRO A O 1
ATOM 709 N N . GLY A 1 99 ? 20.625 25.140 -5.363 1.00 34.65 100 GLY A N 1
ATOM 710 C CA . GLY A 1 99 ? 21.605 25.030 -6.433 1.00 33.41 100 GLY A CA 1
ATOM 711 C C . GLY A 1 99 ? 22.808 24.204 -6.030 1.00 33.37 100 GLY A C 1
ATOM 712 O O . GLY A 1 99 ? 22.834 23.639 -4.929 1.00 31.51 100 GLY A O 1
ATOM 713 N N . THR A 1 100 ? 23.824 24.161 -6.917 1.00 29.68 101 THR A N 1
ATOM 714 C CA . THR A 1 100 ? 25.114 23.479 -6.735 1.00 29.32 101 THR A CA 1
ATOM 715 C C . THR A 1 100 ? 25.844 24.139 -5.537 1.00 29.60 101 THR A C 1
ATOM 716 O O . THR A 1 100 ? 25.698 25.346 -5.330 1.00 28.08 101 THR A O 1
ATOM 720 N N . CYS A 1 101 ? 26.620 23.361 -4.766 1.00 25.29 102 CYS A N 1
ATOM 721 C CA . CYS A 1 101 ? 27.355 23.903 -3.618 1.00 23.59 102 CYS A CA 1
ATOM 722 C C . CYS A 1 101 ? 28.466 24.858 -4.090 1.00 27.65 102 CYS A C 1
ATOM 723 O O . CYS A 1 101 ? 29.261 24.498 -4.951 1.00 30.84 102 CYS A O 1
ATOM 726 N N . SER A 1 102 ? 28.506 26.063 -3.526 1.00 21.56 103 SER A N 1
ATOM 727 C CA . SER A 1 102 ? 29.506 27.080 -3.872 1.00 21.37 103 SER A CA 1
ATOM 728 C C . SER A 1 102 ? 30.239 27.577 -2.645 1.00 21.49 103 SER A C 1
ATOM 729 O O . SER A 1 102 ? 30.793 28.677 -2.673 1.00 21.93 103 SER A O 1
ATOM 732 N N . ALA A 1 103 ? 30.284 26.767 -1.568 1.00 17.77 104 ALA A N 1
ATOM 733 C CA . ALA A 1 103 ? 30.919 27.164 -0.306 1.00 16.95 104 ALA A CA 1
ATOM 734 C C . ALA A 1 103 ? 32.367 27.643 -0.509 1.00 18.11 104 ALA A C 1
ATOM 735 O O . ALA A 1 103 ? 32.716 28.708 -0.003 1.00 16.60 104 ALA A O 1
ATOM 737 N N . SER A 1 104 ? 33.158 26.934 -1.338 1.00 17.78 105 SER A N 1
ATOM 738 C CA . SER A 1 104 ? 34.575 27.262 -1.555 1.00 18.73 105 SER A CA 1
ATOM 739 C C . SER A 1 104 ? 34.797 28.470 -2.468 1.00 20.66 105 SER A C 1
ATOM 740 O O . SER A 1 104 ? 35.943 28.878 -2.679 1.00 19.49 105 SER A O 1
ATOM 743 N N . SER A 1 105 ? 33.722 29.073 -2.989 1.00 17.51 106 SER A N 1
ATOM 744 C CA . SER A 1 105 ? 33.879 30.226 -3.888 1.00 17.04 106 SER A CA 1
ATOM 745 C C . SER A 1 105 ? 34.105 31.513 -3.126 1.00 17.79 106 SER A C 1
ATOM 746 O O . SER A 1 105 ? 34.464 32.524 -3.747 1.00 16.98 106 SER A O 1
ATOM 749 N N . TYR A 1 106 ? 33.866 31.492 -1.794 1.00 16.12 107 TYR A N 1
ATOM 750 C CA . TYR A 1 106 ? 33.944 32.695 -0.976 1.00 15.65 107 TYR A CA 1
ATOM 751 C C . TYR A 1 106 ? 34.779 32.497 0.282 1.00 16.94 107 TYR A C 1
ATOM 752 O O . TYR A 1 106 ? 35.048 31.375 0.727 1.00 16.34 107 TYR A O 1
ATOM 761 N N . GLN A 1 107 ? 35.178 33.628 0.857 1.00 14.62 108 GLN A N 1
ATOM 762 C CA . GLN A 1 107 ? 35.923 33.626 2.099 1.00 13.26 108 GLN A CA 1
ATOM 763 C C . GLN A 1 107 ? 34.970 33.344 3.276 1.00 15.32 108 GLN A C 1
ATOM 764 O O . GLN A 1 107 ? 34.046 34.122 3.499 1.00 14.07 108 GLN A O 1
ATOM 770 N N . PRO A 1 108 ? 35.139 32.257 4.036 1.00 12.44 109 PRO A N 1
ATOM 771 C CA . PRO A 1 108 ? 34.236 32.044 5.199 1.00 11.45 109 PRO A CA 1
ATOM 772 C C . PRO A 1 108 ? 34.349 33.208 6.213 1.00 15.63 109 PRO A C 1
ATOM 773 O O . PRO A 1 108 ? 35.437 33.765 6.427 1.00 15.20 109 PRO A O 1
ATOM 777 N N . ALA A 1 109 ? 33.210 33.573 6.823 1.00 12.75 110 ALA A N 1
ATOM 778 C CA . ALA A 1 109 ? 33.143 34.706 7.745 1.00 13.18 110 ALA A CA 1
ATOM 779 C C . ALA A 1 109 ? 32.989 34.293 9.199 1.00 16.82 110 ALA A C 1
ATOM 780 O O . ALA A 1 109 ? 33.181 35.125 10.087 1.00 16.81 110 ALA A O 1
ATOM 782 N N . ALA A 1 110 ? 32.589 33.047 9.445 1.00 12.20 111 ALA A N 1
ATOM 783 C CA . ALA A 1 110 ? 32.356 32.589 10.813 1.00 13.07 111 ALA A CA 1
ATOM 784 C C . ALA A 1 110 ? 32.621 31.112 10.889 1.00 14.64 111 ALA A C 1
ATOM 785 O O . ALA A 1 110 ? 32.555 30.416 9.875 1.00 12.84 111 ALA A O 1
ATOM 787 N N . SER A 1 111 ? 32.816 30.592 12.107 1.00 13.04 112 SER A N 1
ATOM 788 C CA . SER A 1 111 ? 32.989 29.158 12.306 1.00 12.61 112 SER A CA 1
ATOM 789 C C . SER A 1 111 ? 32.487 28.807 13.679 1.00 14.14 112 SER A C 1
ATOM 790 O O . SER A 1 111 ? 32.389 29.684 14.537 1.00 14.54 112 SER A O 1
ATOM 793 N N . ILE A 1 112 ? 32.217 27.526 13.882 1.00 12.02 113 ILE A N 1
ATOM 794 C CA . ILE A 1 112 ? 31.805 27.015 15.195 1.00 12.20 113 ILE A CA 1
ATOM 795 C C . ILE A 1 112 ? 32.537 25.704 15.430 1.00 17.04 113 ILE A C 1
ATOM 796 O O . ILE A 1 112 ? 32.997 25.060 14.476 1.00 17.85 113 ILE A O 1
ATOM 801 N N . THR A 1 113 ? 32.697 25.328 16.695 1.00 17.20 114 THR A N 1
ATOM 802 C CA . THR A 1 113 ? 33.436 24.094 17.018 1.00 19.02 114 THR A CA 1
ATOM 803 C C . THR A 1 113 ? 32.517 22.933 17.421 1.00 18.00 114 THR A C 1
ATOM 804 O O . THR A 1 113 ? 32.979 21.781 17.529 1.00 20.51 114 THR A O 1
ATOM 808 N N . GLY A 1 114 ? 31.240 23.227 17.645 1.00 13.56 115 GLY A N 1
ATOM 809 C CA . GLY A 1 114 ? 30.307 22.194 18.027 1.00 13.41 115 GLY A CA 1
ATOM 810 C C . GLY A 1 114 ? 28.959 22.807 18.337 1.00 12.93 115 GLY A C 1
ATOM 811 O O . GLY A 1 114 ? 28.675 23.945 17.959 1.00 13.02 115 GLY A O 1
ATOM 812 N N . TYR A 1 115 ? 28.136 22.033 19.017 1.00 11.70 116 TYR A N 1
ATOM 813 C CA . TYR A 1 115 ? 26.828 22.502 19.425 1.00 10.74 116 TYR A CA 1
ATOM 814 C C . TYR A 1 115 ? 26.372 21.740 20.659 1.00 11.97 116 TYR A C 1
ATOM 815 O O . TYR A 1 115 ? 26.913 20.682 20.978 1.00 13.29 116 TYR A O 1
ATOM 824 N N . GLN A 1 116 ? 25.386 22.293 21.335 1.00 10.29 117 GLN A N 1
ATOM 825 C CA . GLN A 1 116 ? 24.820 21.670 22.528 1.00 10.99 117 GLN A CA 1
ATOM 826 C C . GLN A 1 116 ? 23.315 21.547 22.397 1.00 11.30 117 GLN A C 1
ATOM 827 O O . GLN A 1 116 ? 22.646 22.457 21.874 1.00 10.22 117 GLN A O 1
ATOM 833 N N . ASP A 1 117 ? 22.783 20.412 22.850 1.00 10.87 118 ASP A N 1
ATOM 834 C CA . ASP A 1 117 ? 21.344 20.189 22.923 1.00 10.53 118 ASP A CA 1
ATOM 835 C C . ASP A 1 117 ? 20.858 20.570 24.293 1.00 11.86 118 ASP A C 1
ATOM 836 O O . ASP A 1 117 ? 21.461 20.179 25.302 1.00 12.40 118 ASP A O 1
ATOM 841 N N . VAL A 1 118 ? 19.782 21.358 24.331 1.00 8.84 119 VAL A N 1
ATOM 842 C CA . VAL A 1 118 ? 19.177 21.745 25.599 1.00 8.84 119 VAL A CA 1
ATOM 843 C C . VAL A 1 118 ? 18.436 20.540 26.148 1.00 9.72 119 VAL A C 1
ATOM 844 O O . VAL A 1 118 ? 17.765 19.844 25.372 1.00 10.08 119 VAL A O 1
ATOM 848 N N . PRO A 1 119 ? 18.476 20.281 27.492 1.00 8.14 120 PRO A N 1
ATOM 849 C CA . PRO A 1 119 ? 17.604 19.246 28.081 1.00 7.39 120 PRO A CA 1
ATOM 850 C C . PRO A 1 119 ? 16.184 19.344 27.534 1.00 9.53 120 PRO A C 1
ATOM 851 O O . PRO A 1 119 ? 15.614 20.426 27.527 1.00 9.77 120 PRO A O 1
ATOM 855 N N . ALA A 1 120 ? 15.637 18.204 27.052 1.00 9.21 121 ALA A N 1
ATOM 856 C CA . ALA A 1 120 ? 14.326 18.176 26.400 1.00 8.92 121 ALA A CA 1
ATOM 857 C C . ALA A 1 120 ? 13.205 18.445 27.350 1.00 9.21 121 ALA A C 1
ATOM 858 O O . ALA A 1 120 ? 13.242 18.025 28.516 1.00 9.79 121 ALA A O 1
ATOM 860 N N . ASN A 1 121 ? 12.104 19.034 26.805 1.00 9.89 122 ASN A N 1
ATOM 861 C CA . ASN A 1 121 ? 10.859 19.234 27.553 1.00 9.23 122 ASN A CA 1
ATOM 862 C C . ASN A 1 121 ? 11.147 19.930 28.874 1.00 9.38 122 ASN A C 1
ATOM 863 O O . ASN A 1 121 ? 10.716 19.472 29.950 1.00 10.62 122 ASN A O 1
ATOM 868 N N . ASN A 1 122 ? 11.877 21.048 28.802 1.00 7.84 123 ASN A N 1
ATOM 869 C CA . ASN A 1 122 ? 12.418 21.682 29.984 1.00 8.55 123 ASN A CA 1
ATOM 870 C C . ASN A 1 122 ? 12.568 23.159 29.776 1.00 9.90 123 ASN A C 1
ATOM 871 O O . ASN A 1 122 ? 13.630 23.630 29.332 1.00 11.17 123 ASN A O 1
ATOM 876 N N . GLU A 1 123 ? 11.505 23.928 30.113 1.00 8.41 124 GLU A N 1
ATOM 877 C CA . GLU A 1 123 ? 11.576 25.386 29.881 1.00 7.83 124 GLU A CA 1
ATOM 878 C C . GLU A 1 123 ? 12.560 26.073 30.794 1.00 10.75 124 GLU A C 1
ATOM 879 O O . GLU A 1 123 ? 13.125 27.105 30.407 1.00 11.29 124 GLU A O 1
ATOM 885 N N . GLN A 1 124 ? 12.830 25.522 31.991 1.00 8.78 125 GLN A N 1
ATOM 886 C CA . GLN A 1 124 ? 13.833 26.124 32.869 1.00 9.21 125 GLN A CA 1
ATOM 887 C C . GLN A 1 124 ? 15.193 26.024 32.201 1.00 10.13 125 GLN A C 1
ATOM 888 O O . GLN A 1 124 ? 15.926 27.001 32.151 1.00 9.83 125 GLN A O 1
ATOM 894 N N . ALA A 1 125 ? 15.538 24.837 31.683 1.00 8.26 126 ALA A N 1
ATOM 895 C CA . ALA A 1 125 ? 16.820 24.658 30.992 1.00 8.66 126 ALA A CA 1
ATOM 896 C C . ALA A 1 125 ? 16.867 25.540 29.721 1.00 7.53 126 ALA A C 1
ATOM 897 O O . ALA A 1 125 ? 17.924 26.097 29.411 1.00 8.65 126 ALA A O 1
ATOM 899 N N . LEU A 1 126 ? 15.734 25.687 28.996 1.00 7.18 127 LEU A N 1
ATOM 900 C CA . LEU A 1 126 ? 15.705 26.529 27.813 1.00 8.14 127 LEU A CA 1
ATOM 901 C C . LEU A 1 126 ? 15.966 27.980 28.219 1.00 8.32 127 LEU A C 1
ATOM 902 O O . LEU A 1 126 ? 16.716 28.670 27.520 1.00 9.01 127 LEU A O 1
ATOM 907 N N . GLN A 1 127 ? 15.367 28.440 29.329 1.00 7.49 128 GLN A N 1
ATOM 908 C CA . GLN A 1 127 ? 15.611 29.817 29.791 1.00 8.17 128 GLN A CA 1
ATOM 909 C C . GLN A 1 127 ? 17.080 30.038 30.165 1.00 10.01 128 GLN A C 1
ATOM 910 O O . GLN A 1 127 ? 17.659 31.065 29.816 1.00 9.20 128 GLN A O 1
ATOM 916 N N . GLN A 1 128 ? 17.694 29.072 30.841 1.00 8.02 129 GLN A N 1
ATOM 917 C CA . GLN A 1 128 ? 19.114 29.175 31.203 1.00 8.69 129 GLN A CA 1
ATOM 918 C C . GLN A 1 128 ? 19.990 29.294 29.936 1.00 9.86 129 GLN A C 1
ATOM 919 O O . GLN A 1 128 ? 20.902 30.129 29.875 1.00 12.11 129 GLN A O 1
ATOM 925 N N . ALA A 1 129 ? 19.680 28.516 28.898 1.00 9.62 130 ALA A N 1
ATOM 926 C CA . ALA A 1 129 ? 20.437 28.578 27.663 1.00 9.49 130 ALA A CA 1
ATOM 927 C C . ALA A 1 129 ? 20.184 29.917 26.944 1.00 8.40 130 ALA A C 1
ATOM 928 O O . ALA A 1 129 ? 21.138 30.565 26.459 1.00 8.30 130 ALA A O 1
ATOM 930 N N . ALA A 1 130 ? 18.913 30.360 26.871 1.00 7.36 131 ALA A N 1
ATOM 931 C CA . ALA A 1 130 ? 18.562 31.599 26.152 1.00 6.89 131 ALA A CA 1
ATOM 932 C C . ALA A 1 130 ? 19.174 32.822 26.762 1.00 7.39 131 ALA A C 1
ATOM 933 O O . ALA A 1 130 ? 19.450 33.784 26.043 1.00 8.56 131 ALA A O 1
ATOM 935 N N . ALA A 1 131 ? 19.451 32.775 28.080 1.00 7.31 132 ALA A N 1
ATOM 936 C CA . ALA A 1 131 ? 20.127 33.911 28.735 1.00 8.39 132 ALA A CA 1
ATOM 937 C C . ALA A 1 131 ? 21.552 34.036 28.260 1.00 9.74 132 ALA A C 1
ATOM 938 O O . ALA A 1 131 ? 22.155 35.101 28.430 1.00 12.17 132 ALA A O 1
ATOM 940 N N . THR A 1 132 ? 22.150 32.964 27.706 1.00 7.16 133 THR A N 1
ATOM 941 C CA . THR A 1 132 ? 23.549 33.026 27.274 1.00 7.82 133 THR A CA 1
ATOM 942 C C . THR A 1 132 ? 23.719 33.289 25.776 1.00 9.10 133 THR A C 1
ATOM 943 O O . THR A 1 132 ? 24.752 33.818 25.381 1.00 9.99 133 THR A O 1
ATOM 947 N N . GLN A 1 133 ? 22.713 32.978 24.945 1.00 7.68 134 GLN A N 1
ATOM 948 C CA . GLN A 1 133 ? 22.809 33.199 23.502 1.00 7.13 134 GLN A CA 1
ATOM 949 C C . GLN A 1 133 ? 21.491 32.832 22.808 1.00 6.81 134 GLN A C 1
ATOM 950 O O . GLN A 1 133 ? 20.670 32.117 23.412 1.00 7.57 134 GLN A O 1
ATOM 956 N N . PRO A 1 134 ? 21.266 33.287 21.563 1.00 6.66 135 PRO A N 1
ATOM 957 C CA . PRO A 1 134 ? 20.076 32.833 20.819 1.00 6.99 135 PRO A CA 1
ATOM 958 C C . PRO A 1 134 ? 20.051 31.308 20.641 1.00 7.15 135 PRO A C 1
ATOM 959 O O . PRO A 1 134 ? 21.095 30.641 20.484 1.00 8.60 135 PRO A O 1
ATOM 963 N N . ILE A 1 135 ? 18.845 30.749 20.700 1.00 6.55 136 ILE A N 1
ATOM 964 C CA . ILE A 1 135 ? 18.659 29.294 20.665 1.00 6.50 136 ILE A CA 1
ATOM 965 C C . ILE A 1 135 ? 17.764 28.841 19.524 1.00 8.73 136 ILE A C 1
ATOM 966 O O . ILE A 1 135 ? 16.674 29.408 19.330 1.00 8.82 136 ILE A O 1
ATOM 971 N N . SER A 1 136 ? 18.205 27.807 18.783 1.00 7.12 137 SER A N 1
ATOM 972 C CA . SER A 1 136 ? 17.317 27.205 17.770 1.00 7.66 137 SER A CA 1
ATOM 973 C C . SER A 1 136 ? 16.306 26.316 18.464 1.00 8.85 137 SER A C 1
ATOM 974 O O . SER A 1 136 ? 16.674 25.496 19.320 1.00 8.85 137 SER A O 1
ATOM 977 N N . VAL A 1 137 ? 15.025 26.476 18.113 1.00 9.28 138 VAL A N 1
ATOM 978 C CA . VAL A 1 137 ? 13.940 25.682 18.705 1.00 8.01 138 VAL A CA 1
ATOM 979 C C . VAL A 1 137 ? 12.999 25.200 17.635 1.00 9.41 138 VAL A C 1
ATOM 980 O O . VAL A 1 137 ? 12.864 25.838 16.578 1.00 9.64 138 VAL A O 1
ATOM 984 N N . ALA A 1 138 ? 12.283 24.111 17.956 1.00 9.09 139 ALA A N 1
ATOM 985 C CA . ALA A 1 138 ? 11.245 23.557 17.083 1.00 9.51 139 ALA A CA 1
ATOM 986 C C . ALA A 1 138 ? 9.857 23.817 17.662 1.00 12.32 139 ALA A C 1
ATOM 987 O O . ALA A 1 138 ? 9.650 23.737 18.870 1.00 12.79 139 ALA A O 1
ATOM 989 N N . ILE A 1 139 ? 8.900 24.161 16.805 1.00 12.08 140 ILE A N 1
ATOM 990 C CA . ILE A 1 139 ? 7.526 24.383 17.224 1.00 11.13 140 ILE A CA 1
ATOM 991 C C . ILE A 1 139 ? 6.563 23.776 16.224 1.00 13.24 140 ILE A C 1
ATOM 992 O O . ILE A 1 139 ? 6.917 23.498 15.070 1.00 13.92 140 ILE A O 1
ATOM 997 N N . ASP A 1 140 ? 5.306 23.633 16.660 1.00 11.98 141 ASP A N 1
ATOM 998 C CA . ASP A 1 140 ? 4.205 23.294 15.765 1.00 12.11 141 ASP A CA 1
ATOM 999 C C . ASP A 1 140 ? 3.616 24.647 15.329 1.00 16.79 141 ASP A C 1
ATOM 1000 O O . ASP A 1 140 ? 3.010 25.342 16.143 1.00 15.64 141 ASP A O 1
ATOM 1005 N N . ALA A 1 141 ? 3.826 25.034 14.088 1.00 15.47 142 ALA A N 1
ATOM 1006 C CA . ALA A 1 141 ? 3.349 26.331 13.573 1.00 15.59 142 ALA A CA 1
ATOM 1007 C C . ALA A 1 141 ? 2.134 26.174 12.640 1.00 18.76 142 ALA A C 1
ATOM 1008 O O . ALA A 1 141 ? 1.816 27.094 11.883 1.00 19.80 142 ALA A O 1
ATOM 1010 N N . SER A 1 142 ? 1.438 25.027 12.716 1.00 17.18 143 SER A N 1
ATOM 1011 C CA . SER A 1 142 ? 0.362 24.697 11.777 1.00 17.96 143 SER A CA 1
ATOM 1012 C C . SER A 1 142 ? -1.004 25.330 12.099 1.00 22.33 143 SER A C 1
ATOM 1013 O O . SER A 1 142 ? -1.873 25.340 11.211 1.00 23.80 143 SER A O 1
ATOM 1016 N N . ASP A 1 143 ? -1.211 25.891 13.304 1.00 18.98 144 ASP A N 1
ATOM 1017 C CA . ASP A 1 143 ? -2.525 26.442 13.602 1.00 19.68 144 ASP A CA 1
ATOM 1018 C C . ASP A 1 143 ? -2.790 27.754 12.845 1.00 23.25 144 ASP A C 1
ATOM 1019 O O . ASP A 1 143 ? -1.882 28.591 12.754 1.00 20.31 144 ASP A O 1
ATOM 1024 N N . PRO A 1 144 ? -4.034 27.995 12.356 1.00 21.82 145 PRO A N 1
ATOM 1025 C CA . PRO A 1 144 ? -4.299 29.282 11.680 1.00 22.99 145 PRO A CA 1
ATOM 1026 C C . PRO A 1 144 ? -3.978 30.480 12.560 1.00 25.22 145 PRO A C 1
ATOM 1027 O O . PRO A 1 144 ? -3.595 31.511 12.016 1.00 23.59 145 PRO A O 1
ATOM 1031 N N . SER A 1 145 ? -4.128 30.348 13.918 1.00 22.00 146 SER A N 1
ATOM 1032 C CA . SER A 1 145 ? -3.809 31.428 14.870 1.00 20.47 146 SER A CA 1
ATOM 1033 C C . SER A 1 145 ? -2.302 31.793 14.825 1.00 22.44 146 SER A C 1
ATOM 1034 O O . SER A 1 145 ? -1.947 32.949 15.070 1.00 22.88 146 SER A O 1
ATOM 1037 N N . PHE A 1 146 ? -1.431 30.830 14.466 1.00 19.04 147 PHE A N 1
ATOM 1038 C CA . PHE A 1 146 ? 0.004 31.096 14.353 1.00 17.94 147 PHE A CA 1
ATOM 1039 C C . PHE A 1 146 ? 0.309 31.695 12.978 1.00 22.70 147 PHE A C 1
ATOM 1040 O O . PHE A 1 146 ? 1.057 32.6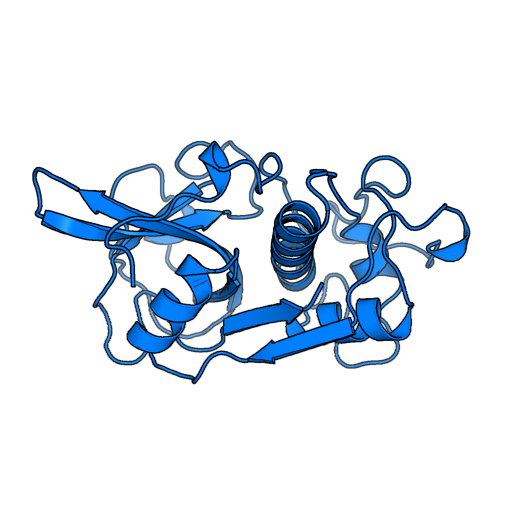85 12.868 1.00 21.66 147 PHE A O 1
ATOM 1048 N N . GLN A 1 147 ? -0.289 31.103 11.919 1.00 21.84 148 GLN A N 1
ATOM 1049 C CA . GLN A 1 147 ? -0.094 31.540 10.535 1.00 23.59 148 GLN A CA 1
ATOM 1050 C C . GLN A 1 147 ? -0.499 33.003 10.373 1.00 26.93 148 GLN A C 1
ATOM 1051 O O . GLN A 1 147 ? 0.196 33.754 9.682 1.00 26.49 148 GLN A O 1
ATOM 1057 N N . SER A 1 148 ? -1.573 33.422 11.064 1.00 24.58 149 SER A N 1
ATOM 1058 C CA . SER A 1 148 ? -2.100 34.780 10.970 1.00 25.57 149 SER A CA 1
ATOM 1059 C C . SER A 1 148 ? -1.723 35.669 12.155 1.00 28.23 149 SER A C 1
ATOM 1060 O O . SER A 1 148 ? -2.249 36.773 12.275 1.00 29.57 149 SER A O 1
ATOM 1063 N N . TYR A 1 149 ? -0.762 35.230 13.008 1.00 21.91 150 TYR A N 1
ATOM 1064 C CA . TYR A 1 149 ? -0.361 36.056 14.137 1.00 20.99 150 TYR A CA 1
ATOM 1065 C C . TYR A 1 149 ? 0.082 37.436 13.690 1.00 24.77 150 TYR A C 1
ATOM 1066 O O . TYR A 1 149 ? 0.895 37.541 12.766 1.00 25.41 150 TYR A O 1
ATOM 1075 N N . SER A 1 150 ? -0.335 38.462 14.442 1.00 22.67 151 SER A N 1
ATOM 1076 C CA . SER A 1 150 ? 0.008 39.858 14.192 1.00 24.57 151 SER A CA 1
ATOM 1077 C C . SER A 1 150 ? 0.695 40.525 15.402 1.00 27.00 151 SER A C 1
ATOM 1078 O O . SER A 1 150 ? 1.759 41.131 15.234 1.00 28.66 151 SER A O 1
ATOM 1081 N N . SER A 1 151 ? 0.123 40.407 16.621 1.00 21.02 152 SER A N 1
ATOM 1082 C CA . SER A 1 151 ? 0.725 41.016 17.821 1.00 19.90 152 SER A CA 1
ATOM 1083 C C . SER A 1 151 ? 0.254 40.338 19.121 1.00 21.45 152 SER A C 1
ATOM 1084 O O . SER A 1 151 ? -0.614 39.469 19.074 1.00 24.57 152 SER A O 1
ATOM 1087 N N . GLY A 1 152 ? 0.768 40.812 20.252 1.00 18.48 153 GLY A N 1
ATOM 1088 C CA . GLY A 1 152 ? 0.412 40.299 21.572 1.00 17.68 153 GLY A CA 1
ATOM 1089 C C . GLY A 1 152 ? 1.195 39.055 21.949 1.00 17.62 153 GLY A C 1
ATOM 1090 O O . GLY A 1 152 ? 2.142 38.654 21.255 1.00 16.71 153 GLY A O 1
ATOM 1091 N N . ILE A 1 153 ? 0.795 38.446 23.062 1.00 14.28 154 ILE A N 1
ATOM 1092 C CA . ILE A 1 153 ? 1.410 37.254 23.608 1.00 12.87 154 ILE A CA 1
ATOM 1093 C C . ILE A 1 153 ? 0.652 36.069 23.050 1.00 17.41 154 ILE A C 1
ATOM 1094 O O . ILE A 1 153 ? -0.523 35.876 23.396 1.00 21.81 154 ILE A O 1
ATOM 1099 N N . TYR A 1 154 ? 1.298 35.291 22.182 1.00 12.76 155 TYR A N 1
ATOM 1100 C CA . TYR A 1 154 ? 0.658 34.128 21.561 1.00 11.36 155 TYR A CA 1
ATOM 1101 C C . TYR A 1 154 ? 0.602 32.979 22.555 1.00 13.07 155 TYR A C 1
ATOM 1102 O O . TYR A 1 154 ? 1.650 32.556 23.084 1.00 11.58 155 TYR A O 1
ATOM 1111 N N . SER A 1 155 ? -0.613 32.451 22.796 1.00 12.72 156 SER A N 1
ATOM 1112 C CA . SER A 1 155 ? -0.810 31.350 23.717 1.00 12.92 156 SER A CA 1
ATOM 1113 C C . SER A 1 155 ? -1.465 30.145 23.037 1.00 17.65 156 SER A C 1
ATOM 1114 O O . SER A 1 155 ? -1.847 29.213 23.719 1.00 20.47 156 SER A O 1
ATOM 1117 N N . GLY A 1 156 ? -1.603 30.202 21.723 1.00 16.21 157 GLY A N 1
ATOM 1118 C CA . GLY A 1 156 ? -2.285 29.149 20.982 1.00 16.67 157 GLY A CA 1
ATOM 1119 C C . GLY A 1 156 ? -3.608 29.621 20.411 1.00 19.11 157 GLY A C 1
ATOM 1120 O O . GLY A 1 156 ? -3.823 30.827 20.220 1.00 19.20 157 GLY A O 1
ATOM 1121 N N . PRO A 1 157 ? -4.482 28.681 20.025 1.00 17.55 158 PRO A N 1
ATOM 1122 C CA . PRO A 1 157 ? -4.358 27.223 20.212 1.00 18.22 158 PRO A CA 1
ATOM 1123 C C . PRO A 1 157 ? -3.305 26.597 19.305 1.00 20.18 158 PRO A C 1
ATOM 1124 O O . PRO A 1 157 ? -3.154 27.022 18.166 1.00 22.35 158 PRO A O 1
ATOM 1128 N N . CYS A 1 158 ? -2.525 25.652 19.819 1.00 17.50 159 CYS A N 1
ATOM 1129 C CA . CYS A 1 158 ? -1.531 24.947 18.995 1.00 17.53 159 CYS A CA 1
ATOM 1130 C C . CYS A 1 158 ? -1.189 23.633 19.648 1.00 22.71 159 CYS A C 1
ATOM 1131 O O . CYS A 1 158 ? -1.261 23.497 20.872 1.00 23.49 159 CYS A O 1
ATOM 1134 N N . ASN A 1 159 ? -0.881 22.645 18.826 1.00 17.82 160 ASN A N 1
ATOM 1135 C CA . ASN A 1 159 ? -0.512 21.308 19.285 1.00 15.31 160 ASN A CA 1
ATOM 1136 C C . ASN A 1 159 ? 0.995 21.185 19.401 1.00 16.41 160 ASN A C 1
ATOM 1137 O O . ASN A 1 159 ? 1.699 22.206 19.440 1.00 14.91 160 ASN A O 1
ATOM 1142 N N . THR A 1 160 ? 1.508 19.937 19.496 1.00 14.83 161 THR A N 1
ATOM 1143 C CA . THR A 1 160 ? 2.952 19.689 19.603 1.00 13.99 161 THR A CA 1
ATOM 1144 C C . THR A 1 160 ? 3.455 18.786 18.462 1.00 18.64 161 THR A C 1
ATOM 1145 O O . THR A 1 160 ? 4.432 18.039 18.628 1.00 19.04 161 THR A O 1
ATOM 1149 N N . ASN A 1 161 ? 2.837 18.928 17.282 1.00 16.97 162 ASN A N 1
ATOM 1150 C CA . ASN A 1 161 ? 3.223 18.199 16.077 1.00 16.91 162 ASN A CA 1
ATOM 1151 C C . ASN A 1 161 ? 4.265 19.100 15.396 1.00 19.23 162 ASN A C 1
ATOM 1152 O O . ASN A 1 161 ? 3.933 19.944 14.559 1.00 18.65 162 ASN A O 1
ATOM 1157 N N . LEU A 1 162 ? 5.516 18.979 15.851 1.00 15.23 163 LEU A N 1
ATOM 1158 C CA . LEU A 1 162 ? 6.613 19.875 15.453 1.00 14.75 163 LEU A CA 1
ATOM 1159 C C . LEU A 1 162 ? 6.815 19.881 13.962 1.00 18.13 163 LEU A C 1
ATOM 1160 O O . LEU A 1 162 ? 6.874 18.811 13.349 1.00 19.28 163 LEU A O 1
ATOM 1165 N N . ASP A 1 163 ? 6.904 21.092 13.369 1.00 14.67 164 ASP A N 1
ATOM 1166 C CA . ASP A 1 163 ? 7.064 21.180 11.906 1.00 15.26 164 ASP A CA 1
ATOM 1167 C C . ASP A 1 163 ? 7.827 22.414 11.474 1.00 17.86 164 ASP A C 1
ATOM 1168 O O . ASP A 1 163 ? 7.992 22.636 10.269 1.00 18.26 164 ASP A O 1
ATOM 1173 N N . HIS A 1 164 ? 8.304 23.231 12.418 1.00 13.32 165 HIS A N 1
ATOM 1174 C CA . HIS A 1 164 ? 8.965 24.469 11.998 1.00 13.27 165 HIS A CA 1
ATOM 1175 C C . HIS A 1 164 ? 10.034 24.843 12.998 1.00 15.09 165 HIS A C 1
ATOM 1176 O O . HIS A 1 164 ? 9.767 24.890 14.194 1.00 16.64 165 HIS A O 1
ATOM 1183 N N . ALA A 1 165 ? 11.205 25.229 12.510 1.00 12.83 166 ALA A N 1
ATOM 1184 C CA . ALA A 1 165 ? 12.282 25.701 13.367 1.00 12.36 166 ALA A CA 1
ATOM 1185 C C . ALA A 1 165 ? 12.353 27.235 13.346 1.00 13.46 166 ALA A C 1
ATOM 1186 O O . ALA A 1 165 ? 12.222 27.868 12.275 1.00 13.10 166 ALA A O 1
ATOM 1188 N N . VAL A 1 166 ? 12.519 27.828 14.535 1.00 10.57 167 VAL A N 1
ATOM 1189 C CA . VAL A 1 166 ? 12.590 29.278 14.727 1.00 9.93 167 VAL A CA 1
ATOM 1190 C C . VAL A 1 166 ? 13.723 29.565 15.709 1.00 9.31 167 VAL A C 1
ATOM 1191 O O . VAL A 1 166 ? 14.428 28.625 16.094 1.00 9.79 167 VAL A O 1
ATOM 1195 N N . THR A 1 167 ? 13.917 30.841 16.125 1.00 8.90 168 THR A N 1
ATOM 1196 C CA . THR A 1 167 ? 15.033 31.163 16.997 1.00 7.08 168 THR A CA 1
ATOM 1197 C C . THR A 1 167 ? 14.553 32.007 18.155 1.00 9.64 168 THR A C 1
ATOM 1198 O O . THR A 1 167 ? 13.992 33.087 17.974 1.00 9.14 168 THR A O 1
ATOM 1202 N N . VAL A 1 168 ? 14.845 31.546 19.359 1.00 7.52 169 VAL A N 1
ATOM 1203 C CA . VAL A 1 168 ? 14.572 32.325 20.572 1.00 6.69 169 VAL A CA 1
ATOM 1204 C C . VAL A 1 168 ? 15.723 33.331 20.752 1.00 7.04 169 VAL A C 1
ATOM 1205 O O . VAL A 1 168 ? 16.906 32.914 20.881 1.00 8.00 169 VAL A O 1
ATOM 1209 N N . VAL A 1 169 ? 15.375 34.606 20.823 1.00 7.11 170 VAL A N 1
ATOM 1210 C CA . VAL A 1 169 ? 16.360 35.673 20.981 1.00 6.85 170 VAL A CA 1
ATOM 1211 C C . VAL A 1 169 ? 16.180 36.407 22.284 1.00 8.93 170 VAL A C 1
ATOM 1212 O O . VAL A 1 169 ? 16.850 37.412 22.520 1.00 9.86 170 VAL A O 1
ATOM 1216 N N . GLY A 1 170 ? 15.319 35.920 23.165 1.00 9.06 171 GLY A N 1
ATOM 1217 C CA . GLY A 1 170 ? 15.196 36.544 24.474 1.00 8.57 171 GLY A CA 1
ATOM 1218 C C . GLY A 1 170 ? 13.881 36.151 25.114 1.00 9.44 171 GLY A C 1
ATOM 1219 O O . GLY A 1 170 ? 13.208 35.209 24.672 1.00 8.92 171 GLY A O 1
ATOM 1220 N N . TYR A 1 171 ? 13.563 36.847 26.216 1.00 7.25 172 TYR A N 1
ATOM 1221 C CA . TYR A 1 171 ? 12.328 36.647 26.938 1.00 8.03 172 TYR A CA 1
ATOM 1222 C C . TYR A 1 171 ? 12.025 37.874 27.763 1.00 10.39 172 TYR A C 1
ATOM 1223 O O . TYR A 1 171 ? 12.914 38.663 28.127 1.00 9.22 172 TYR A O 1
ATOM 1232 N N . GLY A 1 172 ? 10.740 38.086 27.997 1.00 11.43 173 GLY A N 1
ATOM 1233 C CA . GLY A 1 172 ? 10.310 39.238 28.762 1.00 12.05 173 GLY A CA 1
ATOM 1234 C C . GLY A 1 172 ? 9.005 38.983 29.478 1.00 13.43 173 GLY A C 1
ATOM 1235 O O . GLY A 1 172 ? 8.493 37.867 29.463 1.00 13.28 173 GLY A O 1
ATOM 1236 N N . THR A 1 173 ? 8.446 40.018 30.076 1.00 12.70 174 THR A N 1
ATOM 1237 C CA . THR A 1 173 ? 7.178 39.949 30.807 1.00 13.62 174 THR A CA 1
ATOM 1238 C C . THR A 1 173 ? 6.372 41.178 30.468 1.00 18.57 174 THR A C 1
ATOM 1239 O O . THR A 1 173 ? 6.890 42.301 30.510 1.00 17.53 174 THR A O 1
ATOM 1243 N N . ASP A 1 174 ? 5.083 40.973 30.165 1.00 16.63 175 ASP A N 1
ATOM 1244 C CA . ASP A 1 174 ? 4.160 42.048 29.889 1.00 17.37 175 ASP A CA 1
ATOM 1245 C C . ASP A 1 174 ? 3.716 42.637 31.211 1.00 21.07 175 ASP A C 1
ATOM 1246 O O . ASP A 1 174 ? 3.174 41.894 32.063 1.00 19.14 175 ASP A O 1
ATOM 1251 N N . PRO A 1 175 ? 3.893 43.968 31.409 1.00 21.87 176 PRO A N 1
ATOM 1252 C CA . PRO A 1 175 ? 3.544 44.539 32.716 1.00 23.95 176 PRO A CA 1
ATOM 1253 C C . PRO A 1 175 ? 2.069 44.448 33.075 1.00 29.10 176 PRO A C 1
ATOM 1254 O O . PRO A 1 175 ? 1.795 44.164 34.231 1.00 30.28 176 PRO A O 1
ATOM 1258 N N . ASN A 1 176 ? 1.140 44.631 32.124 1.00 26.80 177 ASN A N 1
ATOM 1259 C CA . ASN A 1 176 ? -0.281 44.619 32.498 1.00 28.67 177 ASN A CA 1
ATOM 1260 C C . ASN A 1 176 ? -0.820 43.212 32.782 1.00 29.78 177 ASN A C 1
ATOM 1261 O O . ASN A 1 176 ? -1.462 43.020 33.826 1.00 31.80 177 ASN A O 1
ATOM 1266 N N . SER A 1 177 ? -0.571 42.224 31.894 1.00 21.60 178 SER A N 1
ATOM 1267 C CA . SER A 1 177 ? -1.056 40.858 32.154 1.00 20.62 178 SER A CA 1
ATOM 1268 C C . SER A 1 177 ? -0.184 40.131 33.167 1.00 22.59 178 SER A C 1
ATOM 1269 O O . SER A 1 177 ? -0.631 39.189 33.836 1.00 22.29 178 SER A O 1
ATOM 1272 N N . GLY A 1 178 ? 1.107 40.476 33.199 1.00 19.30 179 GLY A N 1
ATOM 1273 C CA . GLY A 1 178 ? 2.030 39.777 34.088 1.00 18.87 179 GLY A CA 1
ATOM 1274 C C . GLY A 1 178 ? 2.522 38.462 33.497 1.00 21.02 179 GLY A C 1
ATOM 1275 O O . GLY A 1 178 ? 3.217 37.684 34.162 1.00 20.72 179 GLY A O 1
ATOM 1276 N N . ASN A 1 179 ? 2.148 38.201 32.245 1.00 14.16 180 ASN A N 1
ATOM 1277 C CA . ASN A 1 179 ? 2.580 36.965 31.608 1.00 14.15 180 ASN A CA 1
ATOM 1278 C C . ASN A 1 179 ? 3.894 37.151 30.907 1.00 14.51 180 ASN A C 1
ATOM 1279 O O . ASN A 1 179 ? 4.171 38.190 30.322 1.00 14.25 180 ASN A O 1
ATOM 1284 N N . SER A 1 180 ? 4.706 36.106 31.002 1.00 12.31 181 SER A N 1
ATOM 1285 C CA . SER A 1 180 ? 6.040 36.100 30.419 1.00 11.47 181 SER A CA 1
ATOM 1286 C C . SER A 1 180 ? 6.002 35.437 29.053 1.00 11.54 181 SER A C 1
ATOM 1287 O O . SER A 1 180 ? 5.071 34.670 28.739 1.00 11.53 181 SER A O 1
ATOM 1290 N N . TYR A 1 181 ? 6.987 35.762 28.216 1.00 9.69 182 TYR A N 1
ATOM 1291 C CA . TYR A 1 181 ? 7.013 35.265 26.844 1.00 10.46 182 TYR A CA 1
ATOM 1292 C C . TYR A 1 181 ? 8.407 35.120 26.337 1.00 11.26 182 TYR A C 1
ATOM 1293 O O . TYR A 1 181 ? 9.322 35.844 26.759 1.00 10.10 182 TYR A O 1
ATOM 1302 N N . TRP A 1 182 ? 8.569 34.200 25.413 1.00 8.07 183 TRP A N 1
ATOM 1303 C CA . TRP A 1 182 ? 9.746 34.017 24.613 1.00 7.94 183 TRP A CA 1
ATOM 1304 C C . TRP A 1 182 ? 9.696 35.008 23.459 1.00 10.01 183 TRP A C 1
ATOM 1305 O O . TRP A 1 182 ? 8.628 35.195 22.841 1.00 9.99 183 TRP A O 1
ATOM 1316 N N . ILE A 1 183 ? 10.832 35.638 23.146 1.00 8.31 184 ILE A N 1
ATOM 1317 C CA . ILE A 1 183 ? 10.941 36.516 21.971 1.00 7.63 184 ILE A CA 1
ATOM 1318 C C . ILE A 1 183 ? 11.513 35.663 20.853 1.00 8.94 184 ILE A C 1
ATOM 1319 O O . ILE A 1 183 ? 12.631 35.166 20.955 1.00 9.15 184 ILE A O 1
ATOM 1324 N N . VAL A 1 184 ? 10.708 35.453 19.798 1.00 8.63 185 VAL A N 1
ATOM 1325 C CA . VAL A 1 184 ? 11.041 34.504 18.750 1.00 8.60 185 VAL A CA 1
ATOM 1326 C C . VAL A 1 184 ? 11.144 35.135 17.377 1.00 11.09 185 VAL A C 1
ATOM 1327 O O . VAL A 1 184 ? 10.203 35.811 16.920 1.00 11.20 185 VAL A O 1
ATOM 1331 N N . LYS A 1 185 ? 12.305 34.958 16.741 1.00 9.14 186 LYS A N 1
ATOM 1332 C CA . LYS A 1 185 ? 12.589 35.413 15.397 1.00 9.21 186 LYS A CA 1
ATOM 1333 C C . LYS A 1 185 ? 12.120 34.357 14.422 1.00 11.10 186 LYS A C 1
ATOM 1334 O O . LYS A 1 185 ? 12.596 33.213 14.474 1.00 11.13 186 LYS A O 1
ATOM 1340 N N . ASN A 1 186 ? 11.135 34.710 13.599 1.00 11.20 187 ASN A N 1
ATOM 1341 C CA . ASN A 1 186 ? 10.670 33.793 12.573 1.00 11.72 187 ASN A CA 1
ATOM 1342 C C . ASN A 1 186 ? 11.377 34.147 11.241 1.00 14.13 187 ASN A C 1
ATOM 1343 O O . ASN A 1 186 ? 12.034 35.206 11.145 1.00 12.38 187 ASN A O 1
ATOM 1348 N N . SER A 1 187 ? 11.222 33.280 10.221 1.00 13.01 188 SER A N 1
ATOM 1349 C CA . SER A 1 187 ? 11.877 33.437 8.913 1.00 13.82 188 SER A CA 1
ATOM 1350 C C . SER A 1 187 ? 10.813 33.591 7.815 1.00 17.70 188 SER A C 1
ATOM 1351 O O . SER A 1 187 ? 10.985 33.084 6.692 1.00 18.83 188 SER A O 1
ATOM 1354 N N . TRP A 1 188 ? 9.739 34.313 8.129 1.00 14.44 189 TRP A N 1
ATOM 1355 C CA . TRP A 1 188 ? 8.624 34.527 7.168 1.00 15.86 189 TRP A CA 1
ATOM 1356 C C . TRP A 1 188 ? 8.537 36.005 6.737 1.00 18.71 189 TRP A C 1
ATOM 1357 O O . TRP A 1 188 ? 7.481 36.478 6.286 1.00 21.04 189 TRP A O 1
ATOM 1368 N N . GLY A 1 189 ? 9.660 36.703 6.852 1.00 17.08 190 GLY A N 1
ATOM 1369 C CA . GLY A 1 189 ? 9.765 38.107 6.497 1.00 16.47 190 GLY A CA 1
ATOM 1370 C C . GLY A 1 189 ? 9.127 39.032 7.514 1.00 18.84 190 GLY A C 1
ATOM 1371 O O . GLY A 1 189 ? 8.559 38.562 8.505 1.00 16.47 190 GLY A O 1
ATOM 1372 N N . THR A 1 190 ? 9.167 40.351 7.251 1.00 18.58 191 THR A N 1
ATOM 1373 C CA . THR A 1 190 ? 8.671 41.364 8.201 1.00 18.82 191 THR A CA 1
ATOM 1374 C C . THR A 1 190 ? 7.159 41.626 8.110 1.00 25.22 191 THR A C 1
ATOM 1375 O O . THR A 1 190 ? 6.641 42.345 8.960 1.00 25.77 191 THR A O 1
ATOM 1379 N N . SER A 1 191 ? 6.459 41.059 7.118 1.00 22.78 192 SER A N 1
ATOM 1380 C CA . SER A 1 191 ? 5.021 41.246 6.981 1.00 23.75 192 SER A CA 1
ATOM 1381 C C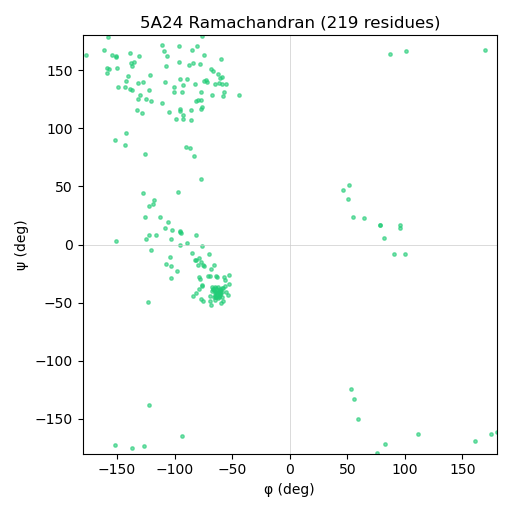 . SER A 1 191 ? 4.228 40.361 7.927 1.00 27.46 192 SER A C 1
ATOM 1382 O O . SER A 1 191 ? 3.041 40.607 8.137 1.00 30.06 192 SER A O 1
ATOM 1385 N N . TRP A 1 192 ? 4.864 39.318 8.458 1.00 21.42 193 TRP A N 1
ATOM 1386 C CA . TRP A 1 192 ? 4.245 38.401 9.392 1.00 20.70 193 TRP A CA 1
ATOM 1387 C C . TRP A 1 192 ? 4.580 38.850 10.818 1.00 21.49 193 TRP A C 1
ATOM 1388 O O . TRP A 1 192 ? 5.704 39.304 11.075 1.00 17.84 193 TRP A O 1
ATOM 1399 N N . GLY A 1 193 ? 3.621 38.710 11.730 1.00 19.59 194 GLY A N 1
ATOM 1400 C CA . GLY A 1 193 ? 3.864 39.046 13.134 1.00 18.61 194 GLY A CA 1
ATOM 1401 C C . GLY A 1 193 ? 4.268 40.475 13.431 1.00 21.02 194 GLY A C 1
ATOM 1402 O O . GLY A 1 193 ? 3.839 41.398 12.739 1.00 21.47 194 GLY A O 1
ATOM 1403 N N . GLN A 1 194 ? 5.053 40.663 14.506 1.00 17.40 195 GLN A N 1
ATOM 1404 C CA . GLN A 1 194 ? 5.568 41.964 14.930 1.00 17.26 195 GLN A CA 1
ATOM 1405 C C . GLN A 1 194 ? 6.862 42.208 14.162 1.00 19.11 195 GLN A C 1
ATOM 1406 O O . GLN A 1 194 ? 7.964 41.933 14.661 1.00 17.78 195 GLN A O 1
ATOM 1412 N N . GLU A 1 195 ? 6.726 42.717 12.913 1.00 17.36 196 GLU A N 1
ATOM 1413 C CA . GLU A 1 195 ? 7.892 42.923 12.054 1.00 16.99 196 GLU A CA 1
ATOM 1414 C C . GLU A 1 195 ? 8.763 41.618 11.981 1.00 17.24 196 GLU A C 1
ATOM 1415 O O . GLU A 1 195 ? 9.996 41.678 12.026 1.00 16.56 196 GLU A O 1
ATOM 1421 N N . GLY A 1 196 ? 8.104 40.455 11.913 1.00 15.27 197 GLY A N 1
ATOM 1422 C CA . GLY A 1 196 ? 8.818 39.187 11.774 1.00 12.89 197 GLY A CA 1
ATOM 1423 C C . GLY A 1 196 ? 8.995 38.378 13.043 1.00 13.67 197 GLY A C 1
ATOM 1424 O O . GLY A 1 196 ? 9.462 37.231 12.974 1.00 14.23 197 GLY A O 1
ATOM 1425 N N . TYR A 1 197 ? 8.636 38.975 14.198 1.00 12.34 198 TYR A N 1
A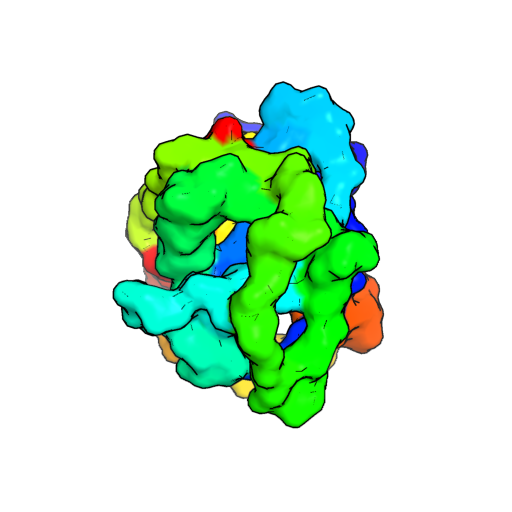TOM 1426 C CA . TYR A 1 197 ? 8.770 38.381 15.529 1.00 11.64 198 TYR A CA 1
ATOM 1427 C C . TYR A 1 197 ? 7.442 37.974 16.115 1.00 13.11 198 TYR A C 1
ATOM 1428 O O . TYR A 1 197 ? 6.409 38.575 15.833 1.00 13.76 198 TYR A O 1
ATOM 1437 N N . ILE A 1 198 ? 7.487 36.988 17.003 1.00 10.81 199 ILE A N 1
ATOM 1438 C CA . ILE A 1 198 ? 6.346 36.545 17.770 1.00 9.83 199 ILE A CA 1
ATOM 1439 C C . ILE A 1 198 ? 6.749 36.430 19.220 1.00 12.23 199 ILE A C 1
ATOM 1440 O O . ILE A 1 198 ? 7.868 36.011 19.529 1.00 12.29 199 ILE A O 1
ATOM 1445 N N . TRP A 1 199 ? 5.857 36.861 20.107 1.00 11.12 200 TRP A N 1
ATOM 1446 C CA . TRP A 1 199 ? 6.007 36.647 21.551 1.00 10.78 200 TRP A CA 1
ATOM 1447 C C . TRP A 1 199 ? 5.206 35.396 21.862 1.00 11.35 200 TRP A C 1
ATOM 1448 O O . TRP A 1 199 ? 3.981 35.404 21.647 1.00 12.30 200 TRP A O 1
ATOM 1459 N N . MET A 1 200 ? 5.885 34.316 22.324 1.00 9.17 201 MET A N 1
ATOM 1460 C CA . MET A 1 200 ? 5.198 33.034 22.614 1.00 8.86 201 MET A CA 1
ATOM 1461 C C . MET A 1 200 ? 5.207 32.820 24.116 1.00 10.54 201 MET A C 1
ATOM 1462 O O . MET A 1 200 ? 6.251 32.859 24.732 1.00 9.31 201 MET A O 1
ATOM 1467 N N . GLN A 1 201 ? 4.028 32.691 24.719 1.00 8.74 202 GLN A N 1
ATOM 1468 C CA . GLN A 1 201 ? 3.906 32.684 26.164 1.00 8.48 202 GLN A CA 1
ATOM 1469 C C . GLN A 1 201 ? 4.721 31.568 26.804 1.00 10.71 202 GLN A C 1
ATOM 1470 O O . GLN A 1 201 ? 4.700 30.443 26.346 1.00 10.29 202 GLN A O 1
ATOM 1476 N N . MET A 1 202 ? 5.384 31.915 27.904 1.00 9.60 203 MET A N 1
ATOM 1477 C CA . MET A 1 202 ? 6.121 30.962 28.713 1.00 9.43 203 MET A CA 1
ATOM 1478 C C . MET A 1 202 ? 5.198 30.232 29.710 1.00 12.31 203 MET A C 1
ATOM 1479 O O . MET A 1 202 ? 4.132 30.732 30.065 1.00 14.54 203 MET A O 1
ATOM 1485 N N . GLY A 1 203 ? 5.612 29.043 30.136 1.00 11.10 204 GLY A N 1
ATOM 1486 C CA . GLY A 1 203 ? 4.877 28.300 31.156 1.00 11.34 204 GLY A CA 1
ATOM 1487 C C . GLY A 1 203 ? 3.635 27.566 30.704 1.00 16.22 204 GLY A C 1
ATOM 1488 O O . GLY A 1 203 ? 2.828 27.169 31.556 1.00 17.70 204 GLY A O 1
ATOM 1489 N N . LEU A 1 204 ? 3.474 27.343 29.380 1.00 11.57 205 LEU A N 1
ATOM 1490 C CA . LEU A 1 204 ? 2.286 26.663 28.879 1.00 12.17 205 LEU A CA 1
ATOM 1491 C C . LEU A 1 204 ? 2.560 25.247 28.417 1.00 14.88 205 LEU A C 1
ATOM 1492 O O . LEU A 1 204 ? 3.713 24.882 28.148 1.00 11.99 205 LEU A O 1
ATOM 1497 N N . ASN A 1 205 ? 1.484 24.433 28.290 1.00 14.32 206 ASN A N 1
AT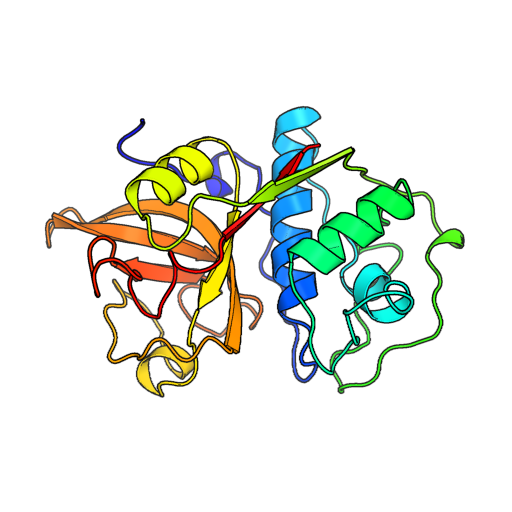OM 1498 C CA . ASN A 1 205 ? 1.564 23.070 27.753 1.00 12.11 206 ASN A CA 1
ATOM 1499 C C . ASN A 1 205 ? 2.737 22.274 28.374 1.00 13.67 206 ASN A C 1
ATOM 1500 O O . ASN A 1 205 ? 3.540 21.662 27.656 1.00 12.44 206 ASN A O 1
ATOM 1505 N N . ALA A 1 206 ? 2.851 22.337 29.710 1.00 12.93 207 ALA A N 1
ATOM 1506 C CA . ALA A 1 206 ? 3.951 21.686 30.405 1.00 12.72 207 ALA A CA 1
ATOM 1507 C C . ALA A 1 206 ? 3.932 20.187 30.186 1.00 13.56 207 ALA A C 1
ATOM 1508 O O . ALA A 1 206 ? 2.871 19.573 30.173 1.00 14.85 207 ALA A O 1
ATOM 1510 N N . PRO A 1 207 ? 5.104 19.564 29.982 1.00 10.67 208 PRO A N 1
ATOM 1511 C CA . PRO A 1 207 ? 6.448 20.151 29.979 1.00 9.75 208 PRO A CA 1
ATOM 1512 C C . PRO A 1 207 ? 6.982 20.557 28.596 1.00 11.31 208 PRO A C 1
ATOM 1513 O O . PRO A 1 207 ? 8.160 20.895 28.482 1.00 11.12 208 PRO A O 1
ATOM 1517 N N . TYR A 1 208 ? 6.120 20.532 27.549 1.00 9.64 209 TYR A N 1
ATOM 1518 C CA . TYR A 1 208 ? 6.523 20.753 26.164 1.00 8.65 209 TYR A CA 1
ATOM 1519 C C . TYR A 1 208 ? 6.727 22.209 25.820 1.00 10.94 209 TYR A C 1
ATOM 1520 O O . TYR A 1 208 ? 7.473 22.516 24.892 1.00 10.10 209 TYR A O 1
ATOM 1529 N N . GLY A 1 209 ? 6.023 23.091 26.506 1.00 10.20 210 GLY A N 1
ATOM 1530 C CA . GLY A 1 209 ? 6.052 24.513 26.170 1.00 10.00 210 GLY A CA 1
ATOM 1531 C C . GLY A 1 209 ? 5.005 24.823 25.113 1.00 10.58 210 GLY A C 1
ATOM 1532 O O . GLY A 1 209 ? 4.510 23.918 24.428 1.00 10.85 210 GLY A O 1
ATOM 1533 N N . VAL A 1 210 ? 4.675 26.115 24.945 1.00 9.16 211 VAL A N 1
ATOM 1534 C CA . VAL A 1 210 ? 3.674 26.519 23.951 1.00 11.49 211 VAL A CA 1
ATOM 1535 C C . VAL A 1 210 ? 4.107 26.052 22.553 1.00 11.73 211 VAL A C 1
ATOM 1536 O O . VAL A 1 210 ? 5.267 26.250 22.155 1.00 10.57 211 VAL A O 1
ATOM 1540 N N . CYS A 1 211 ? 3.200 25.357 21.855 1.00 11.68 212 CYS A N 1
ATOM 1541 C CA . CYS A 1 211 ? 3.473 24.786 20.528 1.00 12.39 212 CYS A CA 1
ATOM 1542 C C . CYS A 1 211 ? 4.694 23.891 20.524 1.00 12.54 212 CYS A C 1
ATOM 1543 O O . CYS A 1 211 ? 5.283 23.688 19.476 1.00 12.84 212 CYS A O 1
ATOM 1546 N N . GLY A 1 212 ? 5.066 23.347 21.672 1.00 9.95 213 GLY A N 1
ATOM 1547 C CA . GLY A 1 212 ? 6.240 22.484 21.750 1.00 9.07 213 GLY A CA 1
ATOM 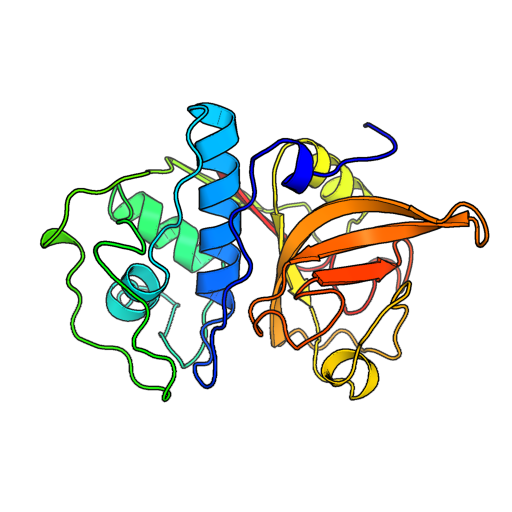1548 C C . GLY A 1 212 ? 7.595 23.172 21.778 1.00 10.26 213 GLY A C 1
ATOM 1549 O O . GLY A 1 212 ? 8.615 22.496 21.573 1.00 10.26 213 GLY A O 1
ATOM 1550 N N . ILE A 1 213 ? 7.664 24.483 22.076 1.00 9.17 214 ILE A N 1
ATOM 1551 C CA . ILE A 1 213 ? 8.908 25.258 21.985 1.00 7.81 214 ILE A CA 1
ATOM 1552 C C . ILE A 1 213 ? 10.040 24.694 22.839 1.00 8.61 214 ILE A C 1
ATOM 1553 O O . ILE A 1 213 ? 11.205 24.946 22.508 1.00 9.52 214 ILE A O 1
ATOM 1558 N N . ALA A 1 214 ? 9.720 23.993 23.962 1.00 9.62 215 ALA A N 1
ATOM 1559 C CA . ALA A 1 214 ? 10.790 23.463 24.813 1.00 9.83 215 ALA A CA 1
ATOM 1560 C C . ALA A 1 214 ? 11.138 22.005 24.490 1.00 12.13 215 ALA A C 1
ATOM 1561 O O . ALA A 1 214 ? 11.889 21.372 25.263 1.00 11.59 215 ALA A O 1
ATOM 1563 N N . MET A 1 215 ? 10.638 21.465 23.370 1.00 9.58 216 MET A N 1
ATOM 1564 C CA . MET A 1 215 ? 10.859 20.060 23.064 1.00 9.00 216 MET A CA 1
ATOM 1565 C C . MET A 1 215 ? 12.207 19.747 22.428 1.00 11.73 216 MET A C 1
ATOM 1566 O O . MET A 1 215 ? 12.780 18.668 22.707 1.00 13.01 216 MET A O 1
ATOM 1571 N N . GLN A 1 216 ? 12.680 20.583 21.480 1.00 10.55 217 GLN A N 1
ATOM 1572 C CA . GLN A 1 216 ? 13.876 20.253 20.681 1.00 9.99 217 GLN A CA 1
ATOM 1573 C C . GLN A 1 216 ? 14.662 21.518 20.445 1.00 12.56 217 GLN A C 1
ATOM 1574 O O . GLN A 1 216 ? 14.422 22.227 19.460 1.00 12.98 217 GLN A O 1
ATOM 1580 N N . ALA A 1 217 ? 15.514 21.857 21.402 1.00 9.52 218 ALA A N 1
ATOM 1581 C CA . ALA A 1 217 ? 16.271 23.119 21.365 1.00 8.52 218 ALA A CA 1
ATOM 1582 C C . ALA A 1 217 ? 17.768 22.872 21.392 1.00 9.99 218 ALA A C 1
ATOM 1583 O O . ALA A 1 217 ? 18.240 21.923 22.020 1.00 11.05 218 ALA A O 1
ATOM 1585 N N . SER A 1 218 ? 18.524 23.731 20.693 1.00 8.87 219 SER A N 1
ATOM 1586 C CA . SER A 1 218 ? 19.966 23.561 20.631 1.00 8.79 219 SER A CA 1
ATOM 1587 C C . SER A 1 218 ? 20.623 24.833 20.209 1.00 8.58 219 SER A C 1
ATOM 1588 O O . SER A 1 218 ? 19.953 25.753 19.731 1.00 8.74 219 SER A O 1
ATOM 1591 N N . TYR A 1 219 ? 21.952 24.880 20.366 1.00 7.70 220 TYR A N 1
ATOM 1592 C CA . TYR A 1 219 ? 22.672 26.105 20.063 1.00 8.14 220 TYR A CA 1
ATOM 1593 C C . TYR A 1 219 ? 24.113 25.790 19.776 1.00 10.41 220 TYR A C 1
ATOM 1594 O O . TYR A 1 219 ? 24.670 24.837 20.329 1.00 10.16 220 TYR A O 1
ATOM 1603 N N . PRO A 1 220 ? 24.748 26.618 18.940 1.00 8.24 221 PRO A N 1
ATOM 1604 C CA . PRO A 1 220 ? 26.125 26.330 18.533 1.00 8.41 221 PRO A CA 1
ATOM 1605 C C . PRO A 1 220 ? 27.151 26.900 19.482 1.00 11.97 221 PRO A C 1
ATOM 1606 O O . PRO A 1 220 ? 26.883 27.917 20.136 1.00 12.25 221 PRO A O 1
ATOM 1610 N N . THR A 1 221 ? 28.344 26.270 19.518 1.00 13.12 222 THR A N 1
ATOM 1611 C CA . THR A 1 221 ? 29.502 26.697 20.283 1.00 14.04 222 THR A CA 1
ATOM 1612 C C . THR A 1 221 ? 30.442 27.446 19.330 1.00 17.48 222 THR A C 1
ATOM 1613 O O . THR A 1 221 ? 31.028 26.830 18.462 1.00 18.12 222 THR A O 1
ATOM 1617 N N . ALA A 1 222 ? 30.556 28.771 19.456 1.00 19.48 223 ALA A N 1
ATOM 1618 C CA . ALA A 1 222 ? 31.430 29.553 18.559 1.00 20.88 223 ALA A CA 1
ATOM 1619 C C . ALA A 1 222 ? 32.909 29.324 18.862 1.00 29.15 223 ALA A C 1
ATOM 1620 O O . ALA A 1 222 ? 33.752 29.569 17.962 1.00 34.50 223 ALA A O 1
#

B-factor: mean 19.55, std 11.04, range [6.5, 84.51]

Organism: Dionaea muscipula (NCBI:txid4362)

Sequence (222 aa):
VPAAVDWRTAGAVTPVKNQQQCGCCWAFSAVAAIEGATQIKTGTLTSSLSEEQIVDCDTNGNDKGCNGGTPDGAFQYVVNNQGIDTESDYPYTAGGGSPGTCSASSYQPAASITGYQDVPANNEQALQQAAATQPISVAIDASDPSFQSYSSGIYSGPCNTNLDHAVTVVGYGTDPNSGNSYWIVKNSWGTSWGQEGYIWMQMGLNAPYGVCGIAMQASYPTA

InterPro domains:
  IPR000169 Cysteine peptidase, cysteine active site [PS00139] (149-160)
  IPR000668 Peptidase C1A, papain C-terminal [PF00112] (131-351)
  IPR000668 Peptidase C1A, papain C-terminal [PR00705] (149-164)
  IPR000668 Peptidase C1A, papain C-terminal [PR00705] (294-304)
  IPR000668 Peptidase C1A, papain C-terminal [PR00705] (311-317)
  IPR000668 Peptidase C1A, papain C-terminal [SM00645] (131-351)
  IPR013128 Peptidase C1A [PTHR12411] (35-350)
  IPR013201 Cathepsin propeptide inhibitor domain (I29) [PF08246] (46-102)
  IPR013201 Cathepsin propeptide inhibitor domain (I29) [SM00848] (46-102)
  IPR025660 Cysteine peptidase, histidine active site [PS00639] (292-302)
  IPR025661 Cysteine peptidase, asparagine active site [PS00640] (311-330)
  IPR038765 Papain-like cysteine peptidase superfamily [SSF54001] (39-351)
  IPR039417 Papain-like cysteine endopeptidase [cd02248] (132-350)